Protein AF-A0A7J4S3J1-F1 (afdb_monomer_lite)

Sequence (272 aa):
MPFKFWKREKPGKEKGGAEEKTAPEKEAAPPKVDVAAPDSAGSAAAVAPTAQAPAPAEKPPEAAPTDLDAAVAELHAGLVDLGLTIPGTKVVFEKKVAAYPEGTGAFLATYRAMPYRAGTRVLAGWLGFRAPADFDPEKLLTDVNLRLSSFKLSLQMTDLTWLDQELSLRKGRLRMGDVERVVRFKDARDFIRGVNDLIAPRKLAFLELETWSSDFAFLLVRDPHWDKLAATKLVVVKAPQTAVGGECGECGAAVGENWHDCLSCGAVFGTD

Structure (mmCIF, N/CA/C/O backbone):
data_AF-A0A7J4S3J1-F1
#
_entry.id   AF-A0A7J4S3J1-F1
#
loop_
_atom_site.group_PDB
_atom_site.id
_atom_site.type_symbol
_atom_site.label_atom_id
_atom_site.label_alt_id
_atom_site.label_comp_id
_atom_site.label_asym_id
_atom_site.label_entity_id
_atom_site.label_seq_id
_atom_site.pdbx_PDB_ins_code
_atom_site.Cartn_x
_atom_site.Cartn_y
_atom_site.Cartn_z
_atom_site.occupancy
_atom_site.B_iso_or_equiv
_atom_site.auth_seq_id
_atom_site.auth_comp_id
_atom_site.auth_asym_id
_atom_site.auth_atom_id
_atom_site.pdbx_PDB_model_num
ATOM 1 N N . MET A 1 1 ? -19.535 33.166 -12.666 1.00 32.75 1 MET A N 1
ATOM 2 C CA . MET A 1 1 ? -18.958 34.394 -12.064 1.00 32.75 1 MET A CA 1
ATOM 3 C C . MET A 1 1 ? -18.846 34.198 -10.547 1.00 32.75 1 MET A C 1
ATOM 5 O O . MET A 1 1 ? -19.612 33.398 -10.031 1.00 32.75 1 MET A O 1
ATOM 9 N N . PRO A 1 2 ? -17.849 34.791 -9.865 1.00 45.69 2 PRO A N 1
ATOM 10 C CA . PRO A 1 2 ? -16.755 34.029 -9.244 1.00 45.69 2 PRO A CA 1
ATOM 11 C C . PRO A 1 2 ? -16.689 34.057 -7.700 1.00 45.69 2 PRO A C 1
ATOM 13 O O . PRO A 1 2 ? -17.376 34.831 -7.038 1.00 45.69 2 PRO A O 1
ATOM 16 N N . PHE A 1 3 ? -15.797 33.201 -7.181 1.00 36.72 3 PHE A N 1
ATOM 17 C CA . PHE A 1 3 ? -15.274 33.075 -5.814 1.00 36.72 3 PHE A CA 1
ATOM 18 C C . PHE A 1 3 ? -15.147 34.394 -5.032 1.00 36.72 3 PHE A C 1
ATOM 20 O O . PHE A 1 3 ? -14.555 35.357 -5.523 1.00 36.72 3 PHE A O 1
ATOM 27 N N . LYS A 1 4 ? -15.587 34.400 -3.764 1.00 47.41 4 LYS A N 1
ATOM 28 C CA . LYS A 1 4 ? -15.222 35.434 -2.784 1.00 47.41 4 LYS A CA 1
ATOM 29 C C . LYS A 1 4 ? -14.674 34.814 -1.498 1.00 47.41 4 LYS A C 1
ATOM 31 O O . LYS A 1 4 ? -15.377 34.183 -0.721 1.00 47.41 4 LYS A O 1
ATOM 36 N N . PHE A 1 5 ? -13.373 35.031 -1.370 1.00 43.47 5 PHE A N 1
ATOM 37 C CA . PHE A 1 5 ? -12.446 34.758 -0.287 1.00 43.47 5 PHE A CA 1
ATOM 38 C C . PHE A 1 5 ? -12.908 35.294 1.074 1.00 43.47 5 PHE A C 1
ATOM 40 O O . PHE A 1 5 ? -13.352 36.438 1.181 1.00 43.47 5 PHE A O 1
ATOM 47 N N . TRP A 1 6 ? -12.693 34.496 2.122 1.00 36.16 6 TRP A N 1
ATOM 48 C CA . TRP A 1 6 ? -12.708 34.952 3.510 1.00 36.16 6 TRP A CA 1
ATOM 49 C C . TRP A 1 6 ? -11.434 35.769 3.768 1.00 36.16 6 TRP A C 1
ATOM 51 O O . TRP A 1 6 ? -10.317 35.267 3.627 1.00 36.16 6 TRP A O 1
ATOM 61 N N . LYS A 1 7 ? -11.597 37.056 4.089 1.00 34.53 7 LYS A N 1
ATOM 62 C CA . LYS A 1 7 ? -10.508 37.959 4.475 1.00 34.53 7 LYS A CA 1
ATOM 63 C C . LYS A 1 7 ? -10.106 37.713 5.929 1.00 34.53 7 LYS A C 1
ATOM 65 O O . LYS A 1 7 ? -10.941 37.582 6.814 1.00 34.53 7 LYS A O 1
ATOM 70 N N . ARG A 1 8 ? -8.793 37.697 6.125 1.00 33.84 8 ARG A N 1
ATOM 71 C CA . ARG A 1 8 ? -8.049 37.723 7.384 1.00 33.84 8 ARG A CA 1
ATOM 72 C C . ARG A 1 8 ? -8.056 39.149 7.947 1.00 33.84 8 ARG A C 1
ATOM 74 O O . ARG A 1 8 ? -7.619 40.060 7.248 1.00 33.84 8 ARG A O 1
ATOM 81 N N . GLU A 1 9 ? -8.474 39.323 9.199 1.00 32.22 9 GLU A N 1
ATOM 82 C CA . GLU A 1 9 ? -8.212 40.528 10.000 1.00 32.22 9 GLU A CA 1
ATOM 83 C C . GLU A 1 9 ? -7.466 40.168 11.296 1.00 32.22 9 GLU A C 1
ATOM 85 O O . GLU A 1 9 ? -7.595 39.071 11.834 1.00 32.22 9 GLU A O 1
ATOM 90 N N . LYS A 1 10 ? -6.581 41.085 11.699 1.00 33.97 10 LYS A N 1
ATOM 91 C CA . LYS A 1 10 ? -5.551 40.982 12.748 1.00 33.97 10 LYS A CA 1
ATOM 92 C C . LYS A 1 10 ? -6.143 41.072 14.167 1.00 33.97 10 LYS A C 1
ATOM 94 O O . LYS A 1 10 ? -7.124 41.787 14.338 1.00 33.97 10 LYS A O 1
ATOM 99 N N . PRO A 1 11 ? -5.473 40.530 15.203 1.00 36.75 11 PRO A N 1
ATOM 100 C CA . PRO A 1 11 ? -5.704 40.945 16.582 1.00 36.75 11 PRO A CA 1
ATOM 101 C C . PRO A 1 11 ? -4.749 42.079 16.995 1.00 36.75 11 PRO A C 1
ATOM 103 O O . PRO A 1 11 ? -3.550 42.043 16.710 1.00 36.75 11 PRO A O 1
ATOM 106 N N . GLY A 1 12 ? -5.285 43.078 17.697 1.00 27.27 12 GLY A N 1
ATOM 107 C CA . GLY A 1 12 ? -4.531 44.096 18.426 1.00 27.27 12 GLY A CA 1
ATOM 108 C C . GLY A 1 12 ? -5.026 44.205 19.873 1.00 27.27 12 GLY A C 1
ATOM 109 O O . GLY A 1 12 ? -6.226 44.355 20.056 1.00 27.27 12 GLY A O 1
ATOM 110 N N . LYS A 1 13 ? -4.069 44.092 20.820 1.00 28.69 13 LYS A N 1
ATOM 111 C CA . LYS A 1 13 ? -3.836 44.826 22.101 1.00 28.69 13 LYS A CA 1
ATOM 112 C C . LYS A 1 13 ? -5.044 45.179 23.006 1.00 28.69 13 LYS A C 1
ATOM 114 O O . LYS A 1 13 ? -6.068 45.610 22.514 1.00 28.69 13 LYS A O 1
ATOM 119 N N . GLU A 1 14 ? -5.014 45.156 24.347 1.00 28.45 14 GLU A N 1
ATOM 120 C CA . GLU A 1 14 ? -3.979 45.383 25.389 1.00 28.45 14 GLU A CA 1
ATOM 121 C C . GLU A 1 14 ? -4.667 45.168 26.779 1.00 28.45 14 GLU A C 1
ATOM 123 O O . GLU A 1 14 ? -5.878 45.366 26.862 1.00 28.45 14 GLU A O 1
ATOM 128 N N . LYS A 1 15 ? -4.033 44.688 27.868 1.00 30.52 15 LYS A N 1
ATOM 129 C CA . LYS A 1 15 ? -3.405 45.397 29.035 1.00 30.52 15 LYS A CA 1
ATOM 130 C C . LYS A 1 15 ? -3.245 44.334 30.162 1.00 30.52 15 LYS A C 1
ATOM 132 O O . LYS A 1 15 ? -4.098 43.459 30.222 1.00 30.52 15 LYS A O 1
ATOM 137 N N . GLY A 1 16 ? -2.301 44.302 31.111 1.00 24.28 16 GLY A N 1
ATOM 138 C CA . GLY A 1 16 ? -1.183 45.154 31.541 1.00 24.28 16 GLY A CA 1
ATOM 139 C C . GLY A 1 16 ? -0.741 44.768 32.983 1.00 24.28 16 GLY A C 1
ATOM 140 O O . GLY A 1 16 ? -1.564 44.250 33.732 1.00 24.28 16 GLY A O 1
ATOM 141 N N . GLY A 1 17 ? 0.520 45.070 33.352 1.00 22.50 17 GLY A N 1
ATOM 142 C CA . GLY A 1 17 ? 1.096 45.108 34.724 1.00 22.50 17 GLY A CA 1
ATOM 143 C C . GLY A 1 17 ? 1.959 43.887 35.116 1.00 22.50 17 GLY A C 1
ATOM 144 O O . GLY A 1 17 ? 1.495 42.771 34.943 1.00 22.50 17 GLY A O 1
ATOM 145 N N . ALA A 1 18 ? 3.188 43.971 35.646 1.00 28.38 18 ALA A N 1
ATOM 146 C CA . ALA A 1 18 ? 4.004 45.073 36.173 1.00 28.38 18 ALA A CA 1
ATOM 147 C C . ALA A 1 18 ? 5.523 44.713 36.148 1.00 28.38 18 ALA A C 1
ATOM 149 O O . ALA A 1 18 ? 5.879 43.558 35.926 1.00 28.38 18 ALA A O 1
ATOM 150 N N . GLU A 1 19 ? 6.366 45.737 36.344 1.00 27.33 19 GLU A N 1
ATOM 151 C CA . GLU A 1 19 ? 7.850 45.816 36.413 1.00 27.33 19 GLU A CA 1
ATOM 152 C C . GLU A 1 19 ? 8.509 44.791 37.381 1.00 27.33 19 GLU A C 1
ATOM 154 O O . GLU A 1 19 ? 7.839 44.286 38.272 1.00 27.33 19 GLU A O 1
ATOM 159 N N . GLU A 1 20 ? 9.786 44.381 37.259 1.00 27.22 20 GLU A N 1
ATOM 160 C CA . GLU A 1 20 ? 10.981 45.185 37.590 1.00 27.22 20 GLU A CA 1
ATOM 161 C C . GLU A 1 20 ? 12.331 44.561 37.118 1.00 27.22 20 GLU A C 1
ATOM 163 O O . GLU A 1 20 ? 12.422 43.391 36.758 1.00 27.22 20 GLU A O 1
ATOM 168 N N . LYS A 1 21 ? 13.362 45.422 37.123 1.00 29.12 21 LYS A N 1
ATOM 169 C CA . LYS A 1 21 ? 14.794 45.357 36.723 1.00 29.12 21 LYS A CA 1
ATOM 170 C C . LYS A 1 21 ? 15.559 44.134 37.291 1.00 29.12 21 LYS A C 1
ATOM 172 O O . LYS A 1 21 ? 15.175 43.635 38.334 1.00 29.12 21 LYS A O 1
ATOM 177 N N . THR A 1 22 ? 16.634 43.596 36.693 1.00 28.38 22 THR A N 1
ATOM 178 C CA . THR A 1 22 ? 17.983 44.183 36.484 1.00 28.38 22 THR A CA 1
ATOM 179 C C . THR A 1 22 ? 18.853 43.289 35.565 1.00 28.38 22 THR A C 1
ATOM 181 O O . THR A 1 22 ? 18.757 42.068 35.594 1.00 28.38 22 THR A O 1
ATOM 184 N N . ALA A 1 23 ? 19.762 43.904 34.802 1.00 29.03 23 ALA A N 1
ATOM 185 C CA . ALA A 1 23 ? 21.020 43.339 34.263 1.00 29.03 23 ALA A CA 1
ATOM 186 C C . ALA A 1 23 ? 22.181 44.159 34.900 1.00 29.03 23 ALA A C 1
ATOM 188 O O . ALA A 1 23 ? 21.843 45.204 35.473 1.00 29.03 23 ALA A O 1
ATOM 189 N N . PRO A 1 24 ? 23.497 43.827 34.823 1.00 38.97 24 PRO A N 1
ATOM 190 C CA . PRO A 1 24 ? 24.241 43.043 33.814 1.00 38.97 24 PRO A CA 1
ATOM 191 C C . PRO A 1 24 ? 25.241 42.030 34.458 1.00 38.97 24 PRO A C 1
ATOM 193 O O . PRO A 1 24 ? 25.236 41.867 35.668 1.00 38.97 24 PRO A O 1
ATOM 196 N N . GLU A 1 25 ? 26.013 41.195 33.749 1.00 28.84 25 GLU A N 1
ATOM 197 C CA . GLU A 1 25 ? 27.345 41.525 33.204 1.00 28.84 25 GLU A CA 1
ATOM 198 C C . GLU A 1 25 ? 27.990 40.320 32.474 1.00 28.84 25 GLU A C 1
ATOM 200 O O . GLU A 1 25 ? 27.867 39.186 32.926 1.00 28.84 25 GLU A O 1
ATOM 205 N N . LYS A 1 26 ? 28.731 40.658 31.402 1.00 30.55 26 LYS A N 1
ATOM 206 C CA . LYS A 1 26 ? 30.026 40.133 30.898 1.00 30.55 26 LYS A CA 1
ATOM 207 C C . LYS A 1 26 ? 30.191 38.642 30.550 1.00 30.55 26 LYS A C 1
ATOM 209 O O . LYS A 1 26 ? 30.006 37.763 31.372 1.00 30.55 26 LYS A O 1
ATOM 214 N N . GLU A 1 27 ? 30.458 38.287 29.287 1.00 27.50 27 GLU A N 1
ATOM 215 C CA . GLU A 1 27 ? 31.682 38.518 28.475 1.00 27.50 27 GLU A CA 1
ATOM 216 C C . GLU A 1 27 ? 32.767 37.460 28.755 1.00 27.50 27 GLU A C 1
ATOM 218 O O . GLU A 1 27 ? 33.309 37.413 29.852 1.00 27.50 27 GLU A O 1
ATOM 223 N N . ALA A 1 28 ? 33.052 36.620 27.746 1.00 28.48 28 ALA A N 1
ATOM 224 C CA . ALA A 1 28 ? 34.390 36.218 27.274 1.00 28.48 28 ALA A CA 1
ATOM 225 C C . ALA A 1 28 ? 34.367 34.844 26.568 1.00 28.48 28 ALA A C 1
ATOM 227 O O . ALA A 1 28 ? 34.091 33.807 27.161 1.00 28.48 28 ALA A O 1
ATOM 228 N N . ALA A 1 29 ? 34.755 34.843 25.296 1.00 31.33 29 ALA A N 1
ATOM 229 C CA . ALA A 1 29 ? 35.525 33.765 24.673 1.00 31.33 29 ALA A CA 1
ATOM 230 C C . ALA A 1 29 ? 36.934 34.336 24.382 1.00 31.33 29 ALA A C 1
ATOM 232 O O . ALA A 1 29 ? 37.105 35.553 24.460 1.00 31.33 29 ALA A O 1
ATOM 233 N N . PRO A 1 30 ? 37.867 33.576 23.791 1.00 52.38 30 PRO A N 1
ATOM 234 C CA . PRO A 1 30 ? 38.587 32.373 24.228 1.00 52.38 30 PRO A CA 1
ATOM 235 C C . PRO A 1 30 ? 40.114 32.676 24.355 1.00 52.38 30 PRO A C 1
ATOM 237 O O . PRO A 1 30 ? 40.530 33.819 24.177 1.00 52.38 30 PRO A O 1
ATOM 240 N N . PRO A 1 31 ? 40.987 31.679 24.591 1.00 34.41 31 PRO A N 1
ATOM 241 C CA . PRO A 1 31 ? 42.264 31.631 23.838 1.00 34.41 31 PRO A CA 1
ATOM 242 C C . PRO A 1 31 ? 42.571 30.182 23.375 1.00 34.41 31 PRO A C 1
ATOM 244 O O . PRO A 1 31 ? 42.235 29.241 24.082 1.00 34.41 31 PRO A O 1
ATOM 247 N N . LYS A 1 32 ? 42.988 29.846 22.138 1.00 31.78 32 LYS A N 1
ATOM 248 C CA . LYS A 1 32 ? 44.196 30.159 21.329 1.00 31.78 32 LYS A CA 1
ATOM 249 C C . LYS A 1 32 ? 45.535 29.887 22.028 1.00 31.78 32 LYS A C 1
ATOM 251 O O . LYS A 1 32 ? 45.634 30.126 23.222 1.00 31.78 32 LYS A O 1
ATOM 256 N N . VAL A 1 33 ? 46.530 29.520 21.198 1.00 30.53 33 VAL A N 1
ATOM 257 C CA . VAL A 1 33 ? 47.979 29.295 21.447 1.00 30.53 33 VAL A CA 1
ATOM 258 C C . VAL A 1 33 ? 48.337 27.802 21.563 1.00 30.53 33 VAL A C 1
ATOM 260 O O . VAL A 1 33 ? 47.730 27.086 22.344 1.00 30.53 33 VAL A O 1
ATOM 263 N N . ASP A 1 34 ? 49.315 27.235 20.857 1.00 27.23 34 ASP A N 1
ATOM 264 C CA . ASP A 1 34 ? 50.063 27.643 19.665 1.00 27.23 34 ASP A CA 1
ATOM 265 C C . ASP A 1 34 ? 50.765 26.405 19.088 1.00 27.23 34 ASP A C 1
ATOM 267 O O . ASP A 1 34 ? 50.999 25.404 19.767 1.00 27.23 34 ASP A O 1
ATOM 271 N N . VAL A 1 35 ? 51.109 26.519 17.813 1.00 31.95 35 VAL A N 1
ATOM 272 C CA . VAL A 1 35 ? 52.030 25.651 17.082 1.00 31.95 35 VAL A CA 1
ATOM 273 C C . VAL A 1 35 ? 53.458 25.874 17.587 1.00 31.95 35 VAL A C 1
ATOM 275 O O . VAL A 1 35 ? 53.889 27.019 17.671 1.00 31.95 35 VAL A O 1
ATOM 278 N N . ALA A 1 36 ? 54.223 24.798 17.799 1.00 28.50 36 ALA A N 1
ATOM 279 C CA . ALA A 1 36 ? 55.681 24.801 17.631 1.00 28.50 36 ALA A CA 1
ATOM 280 C C . ALA A 1 36 ? 56.234 23.368 17.472 1.00 28.50 36 ALA A C 1
ATOM 282 O O . ALA A 1 36 ? 56.316 22.607 18.431 1.00 28.50 36 ALA A O 1
ATOM 283 N N . ALA A 1 37 ? 56.633 23.020 16.245 1.00 33.41 37 ALA A N 1
ATOM 284 C CA . ALA A 1 37 ? 57.797 22.157 15.991 1.00 33.41 37 ALA A CA 1
ATOM 285 C C . ALA A 1 37 ? 59.068 23.044 16.094 1.00 33.41 37 ALA A C 1
ATOM 287 O O . ALA A 1 37 ? 58.905 24.268 16.008 1.00 33.41 37 ALA A O 1
ATOM 288 N N . PRO A 1 38 ? 60.302 22.526 16.281 1.00 39.28 38 PRO A N 1
ATOM 289 C CA . PRO A 1 38 ? 61.032 21.715 15.285 1.00 39.28 38 PRO A CA 1
ATOM 290 C C . PRO A 1 38 ? 61.864 20.578 15.954 1.00 39.28 38 PRO A C 1
ATOM 292 O O . PRO A 1 38 ? 61.889 20.459 17.170 1.00 39.28 38 PRO A O 1
ATOM 295 N N . ASP A 1 39 ? 62.419 19.585 15.258 1.00 28.06 39 ASP A N 1
ATOM 296 C CA . ASP A 1 39 ? 63.704 19.711 14.568 1.00 28.06 39 ASP A CA 1
ATOM 297 C C . ASP A 1 39 ? 63.983 18.575 13.576 1.00 28.06 39 ASP A C 1
ATOM 299 O O . ASP A 1 39 ? 63.450 17.468 13.645 1.00 28.06 39 ASP A O 1
ATOM 303 N N . SER A 1 40 ? 64.836 18.932 12.624 1.00 30.98 40 SER A N 1
ATOM 304 C CA . SER A 1 40 ? 65.110 18.282 11.344 1.00 30.98 40 SER A CA 1
ATOM 305 C C . SER A 1 40 ? 66.207 17.214 11.427 1.00 30.98 40 SER A C 1
ATOM 307 O O . SER A 1 40 ? 67.098 17.322 12.262 1.00 30.98 40 SER A O 1
ATOM 309 N N . ALA A 1 41 ? 66.229 16.272 10.474 1.00 30.70 41 ALA A N 1
ATOM 310 C CA . ALA A 1 41 ? 67.343 16.087 9.519 1.00 30.70 41 ALA A CA 1
ATOM 311 C C . ALA A 1 41 ? 67.254 14.739 8.777 1.00 30.70 41 ALA A C 1
ATOM 313 O O . ALA A 1 41 ? 67.199 13.678 9.391 1.00 30.70 41 ALA A O 1
ATOM 314 N N . GLY A 1 42 ? 67.330 14.783 7.442 1.00 27.00 42 GLY A N 1
ATOM 315 C CA . GLY A 1 42 ? 67.526 13.594 6.606 1.00 27.00 42 GLY A CA 1
ATOM 316 C C . GLY A 1 42 ? 67.170 13.811 5.137 1.00 27.00 42 GLY A C 1
ATOM 317 O O . GLY A 1 42 ? 66.130 13.363 4.677 1.00 27.00 42 GLY A O 1
ATOM 318 N N . SER A 1 43 ? 68.026 14.540 4.421 1.00 31.50 43 SER A N 1
ATOM 319 C CA . SER A 1 43 ? 67.920 14.886 2.996 1.00 31.50 43 SER A CA 1
ATOM 320 C C . SER A 1 43 ? 68.049 13.674 2.060 1.00 31.50 43 SER A C 1
ATOM 322 O O . SER A 1 43 ? 68.985 12.896 2.226 1.00 31.50 43 SER A O 1
ATOM 324 N N . ALA A 1 44 ? 67.200 13.580 1.025 1.00 30.45 44 ALA A N 1
ATOM 325 C CA . ALA A 1 44 ? 67.569 13.011 -0.278 1.00 30.45 44 ALA A CA 1
ATOM 326 C C . ALA A 1 44 ? 66.566 13.391 -1.392 1.00 30.45 44 ALA A C 1
ATOM 328 O O . ALA A 1 44 ? 65.398 13.029 -1.346 1.00 30.45 44 ALA A O 1
ATOM 329 N N . ALA A 1 45 ? 67.095 14.110 -2.386 1.00 31.53 45 ALA A N 1
ATOM 330 C CA . ALA A 1 45 ? 66.768 14.131 -3.816 1.00 31.53 45 ALA A CA 1
ATOM 331 C C . ALA A 1 45 ? 65.295 14.096 -4.290 1.00 31.53 45 ALA A C 1
ATOM 333 O O . ALA A 1 45 ? 64.580 13.102 -4.211 1.00 31.53 45 ALA A O 1
ATOM 334 N N . ALA A 1 46 ? 64.925 15.195 -4.948 1.00 37.16 46 ALA A N 1
ATOM 335 C CA . ALA A 1 46 ? 63.721 15.377 -5.740 1.00 37.16 46 ALA A CA 1
ATOM 336 C C . ALA A 1 46 ? 63.590 14.371 -6.899 1.00 37.16 46 ALA A C 1
ATOM 338 O O . ALA A 1 46 ? 64.470 14.287 -7.753 1.00 37.16 46 ALA A O 1
ATOM 339 N N . VAL A 1 47 ? 62.423 13.726 -6.990 1.00 36.91 47 VAL A N 1
ATOM 340 C CA . VAL A 1 47 ? 61.806 13.295 -8.253 1.00 36.91 47 VAL A CA 1
ATOM 341 C C . VAL A 1 47 ? 60.301 13.522 -8.103 1.00 36.91 47 VAL A C 1
ATOM 343 O O . VAL A 1 47 ? 59.661 12.933 -7.237 1.00 36.91 47 VAL A O 1
ATOM 346 N N . ALA A 1 48 ? 59.742 14.438 -8.890 1.00 39.22 48 ALA A N 1
ATOM 347 C CA . ALA A 1 48 ? 58.316 14.743 -8.881 1.00 39.22 48 ALA A CA 1
ATOM 348 C C . ALA A 1 48 ? 57.513 13.600 -9.530 1.00 39.22 48 ALA A C 1
ATOM 350 O O . ALA A 1 48 ? 57.810 13.258 -10.677 1.00 39.22 48 ALA A O 1
ATOM 351 N N . PRO A 1 49 ? 56.468 13.049 -8.885 1.00 36.53 49 PRO A N 1
ATOM 352 C CA . PRO A 1 49 ? 55.428 12.331 -9.591 1.00 36.53 49 PRO A CA 1
ATOM 353 C C . PRO A 1 49 ? 54.336 13.327 -9.983 1.00 36.53 49 PRO A C 1
ATOM 355 O O . PRO A 1 49 ? 53.710 13.989 -9.154 1.00 36.53 49 PRO A O 1
ATOM 358 N N . THR A 1 50 ? 54.142 13.447 -11.287 1.00 37.09 50 THR A N 1
ATOM 359 C CA . THR A 1 50 ? 53.010 14.092 -11.940 1.00 37.09 50 THR A CA 1
ATOM 360 C C . THR A 1 50 ? 51.705 13.628 -11.296 1.00 37.09 50 THR A C 1
ATOM 362 O O . THR A 1 50 ? 51.343 12.455 -11.381 1.00 37.09 50 THR A O 1
ATOM 365 N N . ALA A 1 51 ? 50.979 14.555 -10.671 1.00 39.44 51 ALA A N 1
ATOM 366 C CA . ALA A 1 51 ? 49.593 14.345 -10.288 1.00 39.44 51 ALA A CA 1
ATOM 367 C C . ALA A 1 51 ? 48.766 14.170 -11.570 1.00 39.44 51 ALA A C 1
ATOM 369 O O . ALA A 1 51 ? 48.406 15.143 -12.234 1.00 39.44 51 ALA A O 1
ATOM 370 N N . GLN A 1 52 ? 48.501 12.921 -11.953 1.00 41.69 52 GLN A N 1
ATOM 371 C CA . GLN A 1 52 ? 47.416 12.624 -12.875 1.00 41.69 52 GLN A CA 1
ATOM 372 C C . GLN A 1 52 ? 46.112 12.938 -12.149 1.00 41.69 52 GLN A C 1
ATOM 374 O O . GLN A 1 52 ? 45.782 12.322 -11.135 1.00 41.69 52 GLN A O 1
ATOM 379 N N . ALA A 1 53 ? 45.391 13.934 -12.660 1.00 43.91 53 ALA A N 1
ATOM 380 C CA . ALA A 1 53 ? 44.000 14.140 -12.303 1.00 43.91 53 ALA A CA 1
ATOM 381 C C . ALA A 1 53 ? 43.233 12.826 -12.551 1.00 43.91 53 ALA A C 1
ATOM 383 O O . ALA A 1 53 ? 43.456 12.196 -13.591 1.00 43.91 53 ALA A O 1
ATOM 384 N N . PRO A 1 54 ? 42.351 12.392 -11.634 1.00 42.69 54 PRO A N 1
ATOM 385 C CA . PRO A 1 54 ? 41.502 11.243 -11.897 1.00 42.69 54 PRO A CA 1
ATOM 386 C C . PRO A 1 54 ? 40.682 11.521 -13.159 1.00 42.69 54 PRO A C 1
ATOM 388 O O . PRO A 1 54 ? 40.111 12.605 -13.315 1.00 42.69 54 PRO A O 1
ATOM 391 N N . ALA A 1 55 ? 40.666 10.551 -14.074 1.00 47.50 55 ALA A N 1
ATOM 392 C CA . ALA A 1 55 ? 39.817 10.603 -15.253 1.00 47.50 55 ALA A CA 1
ATOM 393 C C . ALA A 1 55 ? 38.364 10.865 -14.811 1.00 47.50 55 ALA A C 1
ATOM 395 O O . ALA A 1 55 ? 37.927 10.280 -13.812 1.00 47.50 55 ALA A O 1
ATOM 396 N N . PRO A 1 56 ? 37.611 11.735 -15.509 1.00 47.16 56 PRO A N 1
ATOM 397 C CA . PRO A 1 56 ? 36.191 11.893 -15.246 1.00 47.16 56 PRO A CA 1
ATOM 398 C C . PRO A 1 56 ? 35.536 10.518 -15.332 1.00 47.16 56 PRO A C 1
ATOM 400 O O . PRO A 1 56 ? 35.694 9.835 -16.344 1.00 47.16 56 PRO A O 1
ATOM 403 N N . ALA A 1 57 ? 34.840 10.109 -14.270 1.00 51.91 57 ALA A N 1
ATOM 404 C CA . ALA A 1 57 ? 34.027 8.904 -14.299 1.00 51.91 57 ALA A CA 1
ATOM 405 C C . ALA A 1 57 ? 33.126 8.971 -15.540 1.00 51.91 57 ALA A C 1
ATOM 407 O O . ALA A 1 57 ? 32.375 9.940 -15.700 1.00 51.91 57 ALA A O 1
ATOM 408 N N . GLU A 1 58 ? 33.248 7.984 -16.432 1.00 44.28 58 GLU A N 1
ATOM 409 C CA . GLU A 1 58 ? 32.333 7.830 -17.557 1.00 44.28 58 GLU A CA 1
ATOM 410 C C . GLU A 1 58 ? 30.919 7.820 -16.987 1.00 44.28 58 GLU A C 1
ATOM 412 O O . GLU A 1 58 ? 30.539 6.933 -16.217 1.00 44.28 58 GLU A O 1
ATOM 417 N N . LYS A 1 59 ? 30.140 8.853 -17.325 1.00 51.34 59 LYS A N 1
ATOM 418 C CA . LYS A 1 59 ? 28.706 8.808 -17.081 1.00 51.34 59 LYS A CA 1
ATOM 419 C C . LYS A 1 59 ? 28.186 7.573 -17.816 1.00 51.34 59 LYS A C 1
ATOM 421 O O . LYS A 1 59 ? 28.522 7.414 -18.993 1.00 51.34 59 LYS A O 1
ATOM 426 N N . PRO A 1 60 ? 27.383 6.719 -17.159 1.00 50.75 60 PRO A N 1
ATOM 427 C CA . PRO A 1 60 ? 26.713 5.625 -17.839 1.00 50.75 60 PRO A CA 1
ATOM 428 C C . PRO A 1 60 ? 26.042 6.159 -19.110 1.00 50.75 60 PRO A C 1
ATOM 430 O O . PRO A 1 60 ? 25.491 7.266 -19.054 1.00 50.75 60 PRO A O 1
ATOM 433 N N . PRO A 1 61 ? 26.106 5.431 -20.239 1.00 49.12 61 PRO A N 1
ATOM 434 C CA . PRO A 1 61 ? 25.534 5.901 -21.490 1.00 49.12 61 PRO A CA 1
ATOM 435 C C . PRO A 1 61 ? 24.075 6.295 -21.262 1.00 49.12 61 PRO A C 1
ATOM 437 O O . PRO A 1 61 ? 23.278 5.513 -20.738 1.00 49.12 61 PRO A O 1
ATOM 440 N N . GLU A 1 62 ? 23.755 7.540 -21.614 1.00 57.44 62 GLU A N 1
ATOM 441 C CA . GLU A 1 62 ? 22.395 8.057 -21.556 1.00 57.44 62 GLU A CA 1
ATOM 442 C C . GLU A 1 62 ? 21.539 7.184 -22.478 1.00 57.44 62 GLU A C 1
ATOM 444 O O . GLU A 1 62 ? 21.838 7.024 -23.664 1.00 57.44 62 GLU A O 1
ATOM 449 N N . ALA A 1 63 ? 20.549 6.505 -21.903 1.00 57.84 63 ALA A N 1
ATOM 450 C CA . ALA A 1 63 ? 19.774 5.517 -22.634 1.00 57.84 63 ALA A CA 1
ATOM 451 C C . ALA A 1 63 ? 19.009 6.164 -23.794 1.00 57.84 63 ALA A C 1
ATOM 453 O O . ALA A 1 63 ? 18.512 7.286 -23.673 1.00 57.84 63 ALA A O 1
ATOM 454 N N . ALA A 1 64 ? 18.878 5.435 -24.906 1.00 64.69 64 ALA A N 1
ATOM 455 C CA . ALA A 1 64 ? 18.110 5.912 -26.046 1.00 64.69 64 ALA A CA 1
ATOM 456 C C . ALA A 1 64 ? 16.652 6.196 -25.623 1.00 64.69 64 ALA A C 1
ATOM 458 O O . ALA A 1 64 ? 16.057 5.368 -24.927 1.00 64.69 64 ALA A O 1
ATOM 459 N N . PRO A 1 65 ? 16.041 7.312 -26.068 1.00 69.88 65 PRO A N 1
ATOM 460 C CA . PRO A 1 65 ? 14.660 7.660 -25.719 1.00 69.88 65 PRO A CA 1
ATOM 461 C C . PRO A 1 65 ? 13.645 6.539 -25.998 1.00 69.88 65 PRO A C 1
ATOM 463 O O . PRO A 1 65 ? 12.692 6.359 -25.245 1.00 69.88 65 PRO A O 1
ATOM 466 N N . THR A 1 66 ? 13.901 5.723 -27.026 1.00 79.12 66 THR A N 1
ATOM 467 C CA . THR A 1 66 ? 13.066 4.577 -27.413 1.00 79.12 66 THR A CA 1
ATOM 468 C C . THR A 1 66 ? 12.992 3.491 -26.339 1.00 79.12 66 THR A C 1
ATOM 470 O O . THR A 1 66 ? 11.948 2.863 -26.181 1.00 79.12 66 THR A O 1
ATOM 473 N N . ASP A 1 67 ? 14.070 3.278 -25.581 1.00 89.19 67 ASP A N 1
ATOM 474 C CA . ASP A 1 67 ? 14.112 2.264 -24.523 1.00 89.19 67 ASP A CA 1
ATOM 475 C C . ASP A 1 67 ? 13.302 2.690 -23.297 1.00 89.19 67 ASP A C 1
ATOM 477 O O . ASP A 1 67 ? 12.647 1.865 -22.658 1.00 89.19 67 ASP A O 1
ATOM 481 N N . LEU A 1 68 ? 13.353 3.983 -22.963 1.00 92.56 68 LEU A N 1
ATOM 482 C CA . LEU A 1 68 ? 12.570 4.543 -21.868 1.00 92.56 68 LEU A CA 1
ATOM 483 C C . LEU A 1 68 ? 11.076 4.457 -22.187 1.00 92.56 68 LEU A C 1
ATOM 485 O O . LEU A 1 68 ? 10.307 3.975 -21.358 1.00 92.56 68 LEU A O 1
ATOM 489 N N . ASP A 1 69 ? 10.675 4.867 -23.391 1.00 94.12 69 ASP A N 1
ATOM 490 C CA . ASP A 1 69 ? 9.275 4.830 -23.816 1.00 94.12 69 ASP A CA 1
ATOM 491 C C . ASP A 1 69 ? 8.715 3.401 -23.810 1.00 94.12 69 ASP A C 1
ATOM 493 O O . ASP A 1 69 ? 7.590 3.176 -23.352 1.00 94.12 69 ASP A O 1
ATOM 497 N N . ALA A 1 70 ? 9.511 2.423 -24.258 1.00 95.00 70 ALA A N 1
ATOM 498 C CA . ALA A 1 70 ? 9.145 1.010 -24.214 1.00 95.00 70 ALA A CA 1
ATOM 499 C C . ALA A 1 70 ? 8.960 0.512 -22.773 1.00 95.00 70 ALA A C 1
ATOM 501 O O . ALA A 1 70 ? 7.916 -0.059 -22.460 1.00 95.00 70 ALA A O 1
ATOM 502 N N . ALA A 1 71 ? 9.916 0.791 -21.879 1.00 95.75 71 ALA A N 1
ATOM 503 C CA . ALA A 1 71 ? 9.834 0.394 -20.473 1.00 95.75 71 ALA A CA 1
ATOM 504 C C . ALA A 1 71 ? 8.627 1.025 -19.758 1.00 95.75 71 ALA A C 1
ATOM 506 O O . ALA A 1 71 ? 7.922 0.361 -18.999 1.00 95.75 71 ALA A O 1
ATOM 507 N N . VAL A 1 72 ? 8.351 2.305 -20.023 1.00 96.69 72 VAL A N 1
ATOM 508 C CA . VAL A 1 72 ? 7.195 3.013 -19.458 1.00 96.69 72 VAL A CA 1
ATOM 509 C C . VAL A 1 72 ? 5.883 2.431 -19.980 1.00 96.69 72 VAL A C 1
ATOM 511 O O . VAL A 1 72 ? 4.948 2.239 -19.200 1.00 96.69 72 VAL A O 1
ATOM 514 N N . ALA A 1 73 ? 5.800 2.129 -21.277 1.00 96.50 73 ALA A N 1
ATOM 515 C CA . ALA A 1 73 ? 4.615 1.524 -21.873 1.00 96.50 73 ALA A CA 1
ATOM 516 C C . ALA A 1 73 ? 4.355 0.109 -21.335 1.00 96.50 73 ALA A C 1
ATOM 518 O O . ALA A 1 73 ? 3.216 -0.199 -20.983 1.00 96.50 73 ALA A O 1
ATOM 519 N N . GLU A 1 74 ? 5.396 -0.721 -21.239 1.00 96.69 74 GLU A N 1
ATOM 520 C CA . GLU A 1 74 ? 5.325 -2.081 -20.701 1.00 96.69 74 GLU A CA 1
ATOM 521 C C . GLU A 1 74 ? 4.872 -2.075 -19.239 1.00 96.69 74 GLU A C 1
ATOM 523 O O . GLU A 1 74 ? 3.883 -2.725 -18.891 1.00 96.69 74 GLU A O 1
ATOM 528 N N . LEU A 1 75 ? 5.536 -1.280 -18.394 1.00 97.50 75 LEU A N 1
ATOM 529 C CA . LEU A 1 75 ? 5.197 -1.191 -16.981 1.00 97.50 75 LEU A CA 1
ATOM 530 C C . LEU A 1 75 ? 3.770 -0.665 -16.783 1.00 97.50 75 LEU A C 1
ATOM 532 O O . LEU A 1 75 ? 3.017 -1.236 -15.997 1.00 97.50 75 LEU A O 1
ATOM 536 N N . HIS A 1 76 ? 3.359 0.386 -17.504 1.00 98.06 76 HIS A N 1
ATOM 537 C CA . HIS A 1 76 ? 1.991 0.910 -17.395 1.00 98.06 76 HIS A CA 1
ATOM 538 C C . HIS A 1 76 ? 0.946 -0.131 -17.803 1.00 98.06 76 HIS A C 1
ATOM 540 O O . HIS A 1 76 ? -0.016 -0.342 -17.065 1.00 98.06 76 HIS A O 1
ATOM 546 N N . ALA A 1 77 ? 1.153 -0.815 -18.931 1.00 97.56 77 ALA A N 1
ATOM 547 C CA . ALA A 1 77 ? 0.256 -1.870 -19.391 1.00 97.56 77 ALA A CA 1
ATOM 548 C C . ALA A 1 77 ? 0.159 -3.015 -18.371 1.00 97.56 77 ALA A C 1
ATOM 550 O O . ALA A 1 77 ? -0.941 -3.480 -18.072 1.00 97.56 77 ALA A O 1
ATOM 551 N N . GLY A 1 78 ? 1.285 -3.410 -17.771 1.00 97.25 78 GLY A N 1
ATOM 552 C CA . GLY A 1 78 ? 1.310 -4.393 -16.693 1.00 97.25 78 GLY A CA 1
ATOM 553 C C . GLY A 1 78 ? 0.525 -3.939 -15.459 1.00 97.25 78 GLY A C 1
ATOM 554 O O . GLY A 1 78 ? -0.301 -4.688 -14.946 1.00 97.25 78 GLY A O 1
ATOM 555 N N . LEU A 1 79 ? 0.692 -2.690 -15.011 1.00 97.06 79 LEU A N 1
ATOM 556 C CA . LEU A 1 79 ? -0.077 -2.139 -13.883 1.00 97.06 79 LEU A CA 1
ATOM 557 C C . LEU A 1 79 ? -1.588 -2.096 -14.161 1.00 97.06 79 LEU A C 1
ATOM 559 O O . LEU A 1 79 ? -2.388 -2.276 -13.239 1.00 97.06 79 LEU A O 1
ATOM 563 N N . VAL A 1 80 ? -1.985 -1.866 -15.414 1.00 96.75 80 VAL A N 1
ATOM 564 C CA . VAL A 1 80 ? -3.386 -1.954 -15.845 1.00 96.75 80 VAL A CA 1
ATOM 565 C C . VAL A 1 80 ? -3.890 -3.395 -15.775 1.00 96.75 80 VAL A C 1
ATOM 567 O O . VAL A 1 80 ? -4.970 -3.625 -15.234 1.00 96.75 80 VAL A O 1
ATOM 570 N N . ASP A 1 81 ? -3.123 -4.370 -16.269 1.00 96.31 81 ASP A N 1
ATOM 571 C CA . ASP A 1 81 ? -3.524 -5.784 -16.246 1.00 96.31 81 ASP A CA 1
ATOM 572 C C . ASP A 1 81 ? -3.692 -6.333 -14.815 1.00 96.31 81 ASP A C 1
ATOM 574 O O . ASP A 1 81 ? -4.600 -7.129 -14.538 1.00 96.31 81 ASP A O 1
ATOM 578 N N . LEU A 1 82 ? -2.866 -5.833 -13.890 1.00 96.50 82 LEU A N 1
ATOM 579 C CA . LEU A 1 82 ? -2.948 -6.105 -12.452 1.00 96.50 82 LEU A CA 1
ATOM 580 C C . LEU A 1 82 ? -4.137 -5.413 -11.762 1.00 96.50 82 LEU A C 1
ATOM 582 O O . LEU A 1 82 ? -4.399 -5.686 -10.593 1.00 96.50 82 LEU A O 1
ATOM 586 N N . GLY A 1 83 ? -4.854 -4.517 -12.448 1.00 95.44 83 GLY A N 1
ATOM 587 C CA . GLY A 1 83 ? -5.969 -3.755 -11.878 1.00 95.44 83 GLY A CA 1
ATOM 588 C C . GLY A 1 83 ? -5.544 -2.632 -10.923 1.00 95.44 83 GLY A C 1
ATOM 589 O O . GLY A 1 83 ? -6.367 -2.121 -10.166 1.00 95.44 83 GLY A O 1
ATOM 590 N N . LEU A 1 84 ? -4.269 -2.227 -10.943 1.00 95.94 84 LEU A N 1
ATOM 591 C CA . LEU A 1 84 ? -3.720 -1.188 -10.058 1.00 95.94 84 LEU A CA 1
ATOM 592 C C . LEU A 1 84 ? -3.915 0.227 -10.621 1.00 95.94 84 LEU A C 1
ATOM 594 O O . LEU A 1 84 ? -3.809 1.219 -9.899 1.00 95.94 84 LEU A O 1
ATOM 598 N N . THR A 1 85 ? -4.199 0.334 -11.919 1.00 94.69 85 THR A N 1
ATOM 599 C CA . THR A 1 85 ? -4.555 1.581 -12.602 1.00 94.69 85 THR A CA 1
ATOM 600 C C . THR A 1 85 ? -5.436 1.296 -13.826 1.00 94.69 85 THR A C 1
ATOM 602 O O . THR A 1 85 ? -5.832 0.158 -14.063 1.00 94.69 85 THR A O 1
ATOM 605 N N . ILE A 1 86 ? -5.771 2.329 -14.604 1.00 94.56 86 ILE A N 1
ATOM 606 C CA . ILE A 1 86 ? -6.611 2.233 -15.810 1.00 94.56 86 ILE A CA 1
ATOM 607 C C . ILE A 1 86 ? -5.858 2.734 -17.055 1.00 94.56 86 ILE A C 1
ATOM 609 O O . ILE A 1 86 ? -4.994 3.596 -16.921 1.00 94.56 86 ILE A O 1
ATOM 613 N N . PRO A 1 87 ? -6.201 2.298 -18.283 1.00 96.31 87 PRO A N 1
ATOM 614 C CA . PRO A 1 87 ? -5.486 2.712 -19.499 1.00 96.31 87 PRO A CA 1
ATOM 615 C C . PRO A 1 87 ? -5.361 4.235 -19.681 1.00 96.31 87 PRO A C 1
ATOM 617 O O . PRO A 1 87 ? -4.325 4.740 -20.108 1.00 96.31 87 PRO A O 1
ATOM 620 N N . GLY A 1 88 ? -6.400 4.988 -19.302 1.00 95.88 88 GLY A N 1
ATOM 621 C CA . GLY A 1 88 ? -6.459 6.445 -19.470 1.00 95.88 88 GLY A CA 1
ATOM 622 C C . GLY A 1 88 ? -5.451 7.246 -18.637 1.00 95.88 88 GLY A C 1
ATOM 623 O O . GLY A 1 88 ? -5.361 8.459 -18.801 1.00 95.88 88 GLY A O 1
ATOM 624 N N . THR A 1 89 ? -4.686 6.610 -17.746 1.00 95.81 89 THR A N 1
ATOM 625 C CA . THR A 1 89 ? -3.716 7.294 -16.880 1.00 95.81 89 THR A CA 1
ATOM 626 C C . THR A 1 89 ? -2.294 7.333 -17.435 1.00 95.81 89 THR A C 1
ATOM 628 O O . THR A 1 89 ? -1.427 7.912 -16.780 1.00 95.81 89 THR A O 1
ATOM 631 N N . LYS A 1 90 ? -2.040 6.780 -18.630 1.00 96.06 90 LYS A N 1
ATOM 632 C CA . LYS A 1 90 ? -0.685 6.643 -19.198 1.00 96.06 90 LYS A CA 1
ATOM 633 C C . LYS A 1 90 ? 0.123 7.948 -19.179 1.00 96.06 90 LYS A C 1
ATOM 635 O O . LYS A 1 90 ? 1.234 7.977 -18.668 1.00 96.06 90 LYS A O 1
ATOM 640 N N . VAL A 1 91 ? -0.474 9.058 -19.615 1.00 96.19 91 VAL A N 1
ATOM 641 C CA . VAL A 1 91 ? 0.195 10.376 -19.643 1.00 96.19 91 VAL A CA 1
ATOM 642 C C . VAL A 1 91 ? 0.562 10.875 -18.238 1.00 96.19 91 VAL A C 1
ATOM 644 O O . VAL A 1 91 ? 1.564 11.560 -18.041 1.00 96.19 91 VAL A O 1
ATOM 647 N N . VAL A 1 92 ? -0.254 10.563 -17.227 1.00 95.69 92 VAL A N 1
ATOM 648 C CA . VAL A 1 92 ? 0.064 10.909 -15.833 1.00 95.69 92 VAL A CA 1
ATOM 649 C C . VAL A 1 92 ? 1.186 10.014 -15.318 1.00 95.69 92 VAL A C 1
ATOM 651 O O . VAL A 1 92 ? 2.079 10.503 -14.633 1.00 95.69 92 VAL A O 1
ATOM 654 N N . PHE A 1 93 ? 1.160 8.731 -15.674 1.00 96.62 93 PHE A N 1
ATOM 655 C CA . PHE A 1 93 ? 2.201 7.776 -15.322 1.00 96.62 93 PHE A CA 1
ATOM 656 C C . PHE A 1 93 ? 3.569 8.172 -15.898 1.00 96.62 93 PHE A C 1
ATOM 658 O O . PHE A 1 93 ? 4.539 8.242 -15.148 1.00 96.62 93 PHE A O 1
ATOM 665 N N . GLU A 1 94 ? 3.637 8.556 -17.175 1.00 96.06 94 GLU A N 1
ATOM 666 C CA . GLU A 1 94 ? 4.849 9.087 -17.822 1.00 96.06 94 GLU A CA 1
ATOM 667 C C . GLU A 1 94 ? 5.443 10.266 -17.037 1.00 96.06 94 GLU A C 1
ATOM 669 O O . GLU A 1 94 ? 6.636 10.288 -16.739 1.00 96.06 94 GLU A O 1
ATOM 674 N N . LYS A 1 95 ? 4.603 11.212 -16.592 1.00 96.12 95 LYS A N 1
ATOM 675 C CA . LYS A 1 95 ? 5.046 12.340 -15.750 1.00 96.12 95 LYS A CA 1
ATOM 676 C C . LYS A 1 95 ? 5.600 11.891 -14.400 1.00 96.12 95 LYS A C 1
ATOM 678 O O . LYS A 1 95 ? 6.479 12.551 -13.851 1.00 96.12 95 LYS A O 1
ATOM 683 N N . LYS A 1 96 ? 5.074 10.804 -13.834 1.00 96.25 96 LYS A N 1
ATOM 684 C CA . LYS A 1 96 ? 5.549 10.256 -12.556 1.00 96.25 96 LYS A CA 1
ATOM 685 C C . LYS A 1 96 ? 6.878 9.534 -12.710 1.00 96.25 96 LYS A C 1
ATOM 687 O O . LYS A 1 96 ? 7.724 9.680 -11.836 1.00 96.25 96 LYS A O 1
ATOM 692 N N . VAL A 1 97 ? 7.095 8.856 -13.833 1.00 96.12 97 VAL A N 1
ATOM 693 C CA . VAL A 1 97 ? 8.407 8.306 -14.194 1.00 96.12 97 VAL A CA 1
ATOM 694 C C . VAL A 1 97 ? 9.415 9.423 -14.482 1.00 96.12 97 VAL A C 1
ATOM 696 O O . VAL A 1 97 ? 10.552 9.350 -14.034 1.00 96.12 97 VAL A O 1
ATOM 699 N N . ALA A 1 98 ? 9.007 10.506 -15.146 1.00 94.50 98 ALA A N 1
ATOM 700 C CA . ALA A 1 98 ? 9.877 11.667 -15.358 1.00 94.50 98 ALA A CA 1
ATOM 701 C C . ALA A 1 98 ? 10.315 12.335 -14.040 1.00 94.50 98 ALA A C 1
ATOM 703 O O . ALA A 1 98 ? 11.401 12.903 -13.963 1.00 94.50 98 ALA A O 1
ATOM 704 N N . ALA A 1 99 ? 9.485 12.238 -12.998 1.00 94.38 99 ALA A N 1
ATOM 705 C CA . ALA A 1 99 ? 9.785 12.696 -11.643 1.00 94.38 99 ALA A CA 1
ATOM 706 C C . ALA A 1 99 ? 10.440 11.615 -10.760 1.00 94.38 99 ALA A C 1
ATOM 708 O O . ALA A 1 99 ? 10.492 11.777 -9.538 1.00 94.38 99 ALA A O 1
ATOM 709 N N . TYR A 1 100 ? 10.899 10.501 -11.343 1.00 94.56 100 TYR A N 1
ATOM 710 C CA . TYR A 1 100 ? 11.576 9.453 -10.589 1.00 94.56 100 TYR A CA 1
ATOM 711 C C . TYR A 1 100 ? 12.827 10.027 -9.905 1.00 94.56 100 TYR A C 1
ATOM 713 O O . TYR A 1 100 ? 13.549 10.819 -10.521 1.00 94.56 100 TYR A O 1
ATOM 721 N N . PRO A 1 101 ? 13.096 9.672 -8.637 1.00 90.81 101 PRO A N 1
ATOM 722 C CA . PRO A 1 101 ? 14.286 10.147 -7.941 1.00 90.81 101 PRO A CA 1
ATOM 723 C C . PRO A 1 101 ? 15.553 9.808 -8.725 1.00 90.81 101 PRO A C 1
ATOM 725 O O . PRO A 1 101 ? 15.671 8.700 -9.232 1.00 90.81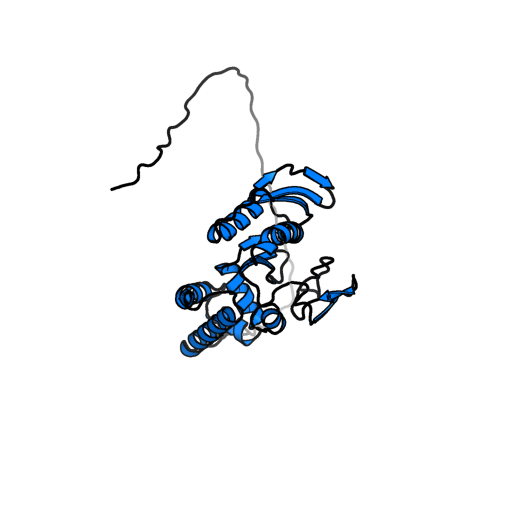 101 PRO A O 1
ATOM 728 N N . GLU A 1 102 ? 16.471 10.770 -8.840 1.00 92.31 102 GLU A N 1
ATOM 729 C CA . GLU A 1 102 ? 17.699 10.659 -9.655 1.00 92.31 102 GLU A CA 1
ATOM 730 C C . GLU A 1 102 ? 17.458 10.603 -11.181 1.00 92.31 102 GLU A C 1
ATOM 732 O O . GLU A 1 102 ? 18.394 10.452 -11.964 1.00 92.31 102 GLU A O 1
ATOM 737 N N . GLY A 1 103 ? 16.217 10.819 -11.628 1.00 93.69 103 GLY A N 1
ATOM 738 C CA . GLY A 1 103 ? 15.850 11.003 -13.030 1.00 93.69 103 GLY A CA 1
ATOM 739 C C . GLY A 1 103 ? 15.492 9.717 -13.779 1.00 93.69 103 GLY A C 1
ATOM 740 O O . GLY A 1 103 ? 15.511 8.602 -13.254 1.00 93.69 103 GLY A O 1
ATOM 741 N N . THR A 1 104 ? 15.152 9.877 -15.059 1.00 94.94 104 THR A N 1
ATOM 742 C CA . THR A 1 104 ? 14.675 8.790 -15.932 1.00 94.94 104 THR A CA 1
ATOM 743 C C . THR A 1 104 ? 15.745 7.739 -16.235 1.00 94.94 104 THR A C 1
ATOM 745 O O . THR A 1 104 ? 15.415 6.564 -16.393 1.00 94.94 104 THR A O 1
ATOM 748 N N . GLY A 1 105 ? 17.025 8.123 -16.256 1.00 94.38 105 GLY A N 1
ATOM 749 C CA . GLY A 1 105 ? 18.140 7.179 -16.379 1.00 94.38 105 GLY A CA 1
ATOM 750 C C . GLY A 1 105 ? 18.211 6.207 -15.196 1.00 94.38 105 GLY A C 1
ATOM 751 O O . GLY A 1 105 ? 18.334 4.999 -15.399 1.00 94.38 105 GLY A O 1
ATOM 752 N N . ALA A 1 106 ? 18.042 6.714 -13.968 1.00 94.88 106 ALA A N 1
ATOM 753 C CA . ALA A 1 106 ? 18.003 5.894 -12.757 1.00 94.88 106 ALA A CA 1
ATOM 754 C C . ALA A 1 106 ? 16.768 4.983 -12.721 1.00 94.88 106 ALA A C 1
ATOM 756 O O . ALA A 1 106 ? 16.873 3.813 -12.341 1.00 94.88 106 ALA A O 1
ATOM 757 N N . PHE A 1 107 ? 15.611 5.483 -13.174 1.00 96.44 107 PHE A N 1
ATOM 758 C CA . PHE A 1 107 ? 14.420 4.654 -13.366 1.00 96.44 107 PHE A CA 1
ATOM 759 C C . PHE A 1 107 ? 14.714 3.474 -14.292 1.00 96.44 107 PHE A C 1
ATOM 761 O O . PHE A 1 107 ? 14.480 2.334 -13.905 1.00 96.44 107 PHE A O 1
ATOM 768 N N . LEU A 1 108 ? 15.250 3.730 -15.487 1.00 96.56 108 LEU A N 1
ATOM 769 C CA . LEU A 1 108 ? 15.466 2.686 -16.485 1.00 96.56 108 LEU A CA 1
ATOM 770 C C . LEU A 1 108 ? 16.519 1.666 -16.034 1.00 96.56 108 LEU A C 1
ATOM 772 O O . LEU A 1 108 ? 16.326 0.466 -16.223 1.00 96.56 108 LEU A O 1
ATOM 776 N N . ALA A 1 109 ? 17.601 2.121 -15.396 1.00 95.88 109 ALA A N 1
ATOM 777 C CA . ALA A 1 109 ? 18.597 1.236 -14.798 1.00 95.88 109 ALA A CA 1
ATOM 778 C C . ALA A 1 109 ? 17.974 0.340 -13.714 1.00 95.88 109 ALA A C 1
ATOM 780 O O . ALA A 1 109 ? 18.155 -0.878 -13.738 1.00 95.88 109 ALA A O 1
ATOM 781 N N . THR A 1 110 ? 17.171 0.926 -12.817 1.00 95.94 110 THR A N 1
ATOM 782 C CA . THR A 1 110 ? 16.460 0.170 -11.776 1.00 95.94 110 THR A CA 1
ATOM 783 C C . THR A 1 110 ? 15.459 -0.800 -12.390 1.00 95.94 110 THR A C 1
ATOM 785 O O . THR A 1 110 ? 15.407 -1.945 -11.967 1.00 95.94 110 THR A O 1
ATOM 788 N N . TYR A 1 111 ? 14.683 -0.379 -13.391 1.00 96.69 111 TYR A N 1
ATOM 789 C CA . TYR A 1 111 ? 13.678 -1.220 -14.037 1.00 96.69 111 TYR A CA 1
ATOM 790 C C . TYR A 1 111 ? 14.312 -2.436 -14.715 1.00 96.69 111 TYR A C 1
ATOM 792 O O . TYR A 1 111 ? 13.798 -3.537 -14.583 1.00 96.69 111 TYR A O 1
ATOM 800 N N . ARG A 1 112 ? 15.463 -2.266 -15.375 1.00 95.00 112 ARG A N 1
ATOM 801 C CA . ARG A 1 112 ? 16.198 -3.373 -16.006 1.00 95.00 112 ARG A CA 1
ATOM 802 C C . ARG A 1 112 ? 16.739 -4.380 -14.991 1.00 95.00 112 ARG A C 1
ATOM 804 O O . ARG A 1 112 ? 16.713 -5.575 -15.259 1.00 95.00 112 ARG A O 1
ATOM 811 N N . ALA A 1 113 ? 17.239 -3.904 -13.852 1.00 96.00 113 ALA A N 1
ATOM 812 C CA . ALA A 1 113 ? 17.815 -4.768 -12.822 1.00 96.00 113 ALA A CA 1
ATOM 813 C C . ALA A 1 113 ? 16.747 -5.414 -11.924 1.00 96.00 113 ALA A C 1
ATOM 815 O O . ALA A 1 113 ? 16.817 -6.597 -11.608 1.00 96.00 113 ALA A O 1
ATOM 816 N N . MET A 1 114 ? 15.767 -4.620 -11.496 1.00 95.88 114 MET A N 1
ATOM 817 C CA . MET A 1 114 ? 14.731 -4.959 -10.521 1.00 95.88 114 MET A CA 1
ATOM 818 C C . MET A 1 114 ? 13.402 -4.283 -10.916 1.00 95.88 114 MET A C 1
ATOM 820 O O . MET A 1 114 ? 13.021 -3.265 -10.316 1.00 95.88 114 MET A O 1
ATOM 824 N N . PRO A 1 115 ? 12.661 -4.838 -11.897 1.00 95.50 115 PRO A N 1
ATOM 825 C CA . PRO A 1 115 ? 11.398 -4.262 -12.367 1.00 95.50 115 PRO A CA 1
ATOM 826 C C . PRO A 1 115 ? 10.405 -4.010 -11.227 1.00 95.50 115 PRO A C 1
ATOM 828 O O . PRO A 1 115 ? 9.816 -2.931 -11.139 1.00 95.50 115 PRO A O 1
ATOM 831 N N . TYR A 1 116 ? 10.301 -4.966 -10.296 1.00 95.31 116 TYR A N 1
ATOM 832 C CA . TYR A 1 116 ? 9.436 -4.883 -9.122 1.00 95.31 116 TYR A CA 1
ATOM 833 C C . TYR A 1 116 ? 9.734 -3.667 -8.243 1.00 95.31 116 TYR A C 1
ATOM 835 O O . TYR A 1 116 ? 8.811 -3.019 -7.750 1.00 95.31 116 TYR A O 1
ATOM 843 N N . ARG A 1 117 ? 11.009 -3.312 -8.064 1.00 95.62 117 ARG A N 1
ATOM 844 C CA . ARG A 1 117 ? 11.416 -2.187 -7.216 1.00 95.62 117 ARG A CA 1
ATOM 845 C C . ARG A 1 117 ? 11.083 -0.855 -7.878 1.00 95.62 117 ARG A C 1
ATOM 847 O O . ARG A 1 117 ? 10.501 0.022 -7.237 1.00 95.62 117 ARG A O 1
ATOM 854 N N . ALA A 1 118 ? 11.387 -0.723 -9.170 1.00 95.81 118 ALA A N 1
ATOM 855 C CA . ALA A 1 118 ? 11.049 0.469 -9.946 1.00 95.81 118 ALA A CA 1
ATOM 856 C C .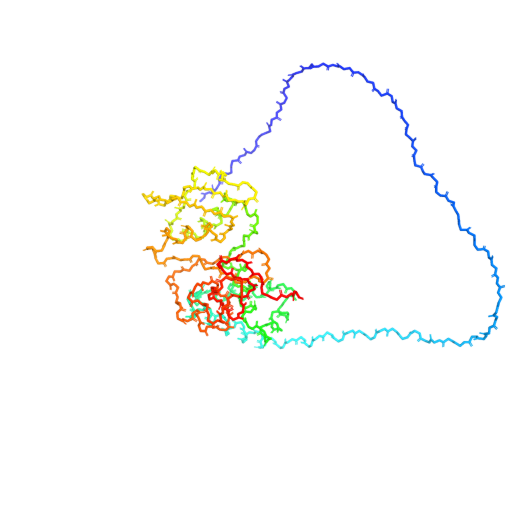 ALA A 1 118 ? 9.527 0.690 -10.004 1.00 95.81 118 ALA A C 1
ATOM 858 O O . ALA A 1 118 ? 9.048 1.783 -9.688 1.00 95.81 118 ALA A O 1
ATOM 859 N N . GLY A 1 119 ? 8.762 -0.356 -10.337 1.00 96.38 119 GLY A N 1
ATOM 860 C CA . GLY A 1 119 ? 7.304 -0.295 -10.434 1.00 96.38 119 GLY A CA 1
ATOM 861 C C . GLY A 1 119 ? 6.633 0.049 -9.108 1.00 96.38 119 GLY A C 1
ATOM 862 O O . GLY A 1 119 ? 5.826 0.980 -9.050 1.00 96.38 119 GLY A O 1
ATOM 863 N N . THR A 1 120 ? 7.026 -0.624 -8.022 1.00 96.81 120 THR A N 1
ATOM 864 C CA . THR A 1 120 ? 6.479 -0.362 -6.679 1.00 96.81 120 THR A CA 1
ATOM 865 C C . THR A 1 120 ? 6.754 1.074 -6.234 1.00 96.81 120 THR A C 1
ATOM 867 O O . THR A 1 120 ? 5.849 1.752 -5.744 1.00 96.81 120 THR A O 1
ATOM 870 N N . ARG A 1 121 ? 7.967 1.594 -6.476 1.00 95.12 121 ARG A N 1
ATOM 871 C CA . ARG A 1 121 ? 8.335 2.970 -6.108 1.00 95.12 121 ARG A CA 1
ATOM 872 C C . ARG A 1 121 ? 7.507 4.015 -6.855 1.00 95.12 121 ARG A C 1
ATOM 874 O O . ARG A 1 121 ? 7.013 4.954 -6.225 1.00 95.12 121 ARG A O 1
ATOM 881 N N . VAL A 1 122 ? 7.337 3.858 -8.172 1.00 95.69 122 VAL A N 1
ATOM 882 C CA . VAL A 1 122 ? 6.508 4.775 -8.975 1.00 95.69 122 VAL A CA 1
ATOM 883 C C . VAL A 1 122 ? 5.058 4.734 -8.495 1.00 95.69 122 VAL A C 1
ATOM 885 O O . VAL A 1 122 ? 4.446 5.785 -8.299 1.00 95.69 122 VAL A O 1
ATOM 888 N N . LEU A 1 123 ? 4.518 3.539 -8.251 1.00 95.56 123 LEU A N 1
ATOM 889 C CA . LEU A 1 123 ? 3.141 3.361 -7.801 1.00 95.56 123 LEU A CA 1
ATOM 890 C C . LEU A 1 123 ? 2.895 4.001 -6.425 1.00 95.56 123 LEU A C 1
ATOM 892 O O . LEU A 1 123 ? 1.930 4.755 -6.263 1.00 95.56 123 LEU A O 1
ATOM 896 N N . ALA A 1 124 ? 3.802 3.773 -5.471 1.00 93.50 124 ALA A N 1
ATOM 897 C CA . ALA A 1 124 ? 3.747 4.349 -4.131 1.00 93.50 124 ALA A CA 1
ATOM 898 C C . ALA A 1 124 ? 3.798 5.886 -4.149 1.00 93.50 124 ALA A C 1
ATOM 900 O O . ALA A 1 124 ? 3.052 6.532 -3.418 1.00 93.50 124 ALA A O 1
ATOM 901 N N . GLY A 1 125 ? 4.642 6.482 -5.001 1.00 90.88 125 GLY A N 1
ATOM 902 C CA . GLY A 1 125 ? 4.746 7.941 -5.142 1.00 90.88 125 GLY A CA 1
ATOM 903 C C . GLY A 1 125 ? 3.620 8.589 -5.959 1.00 90.88 125 GLY A C 1
ATOM 904 O O . GLY A 1 125 ? 3.444 9.810 -5.926 1.00 90.88 125 GLY A O 1
ATOM 905 N N . TRP A 1 126 ? 2.864 7.798 -6.721 1.00 93.00 126 TRP A N 1
ATOM 906 C CA . TRP A 1 126 ? 1.805 8.299 -7.589 1.00 93.00 126 TRP A CA 1
ATOM 907 C C . TRP A 1 126 ? 0.408 8.144 -6.990 1.00 93.00 126 TRP A C 1
ATOM 909 O O . TRP A 1 126 ? -0.263 9.149 -6.745 1.00 93.00 126 TRP A O 1
ATOM 919 N N . LEU A 1 127 ? -0.052 6.904 -6.838 1.00 88.62 127 LEU A N 1
ATOM 920 C CA . LEU A 1 127 ? -1.416 6.585 -6.407 1.00 88.62 127 LEU A CA 1
ATOM 921 C C . LEU A 1 127 ? -1.465 6.228 -4.923 1.00 88.62 127 LEU A C 1
ATOM 923 O O . LEU A 1 127 ? -2.513 6.372 -4.288 1.00 88.62 127 LEU A O 1
ATOM 927 N N . GLY A 1 128 ? -0.332 5.789 -4.379 1.00 90.56 128 GLY A N 1
ATOM 928 C CA . GLY A 1 128 ? -0.209 5.483 -2.970 1.00 90.56 128 GLY A CA 1
ATOM 929 C C . GLY A 1 128 ? -0.140 6.721 -2.081 1.00 90.56 128 GLY A C 1
ATOM 930 O O . GLY A 1 128 ? -0.144 7.872 -2.526 1.00 90.56 128 GLY A O 1
ATOM 931 N N . PHE A 1 129 ? -0.097 6.477 -0.784 1.00 93.88 129 PHE A N 1
ATOM 932 C CA . PHE A 1 129 ? 0.389 7.433 0.200 1.00 93.88 129 PHE A CA 1
ATOM 933 C C . PHE A 1 129 ? 1.354 6.706 1.133 1.00 93.88 129 PHE A C 1
ATOM 935 O O . PHE A 1 129 ? 1.286 5.481 1.264 1.00 93.88 129 PHE A O 1
ATOM 942 N N . ARG A 1 130 ? 2.264 7.459 1.750 1.00 93.50 130 ARG A N 1
ATOM 943 C CA . ARG A 1 130 ? 3.239 6.916 2.694 1.00 93.50 130 ARG A CA 1
ATOM 944 C C . ARG A 1 130 ? 2.849 7.258 4.119 1.00 93.50 130 ARG A C 1
ATOM 946 O O . ARG A 1 130 ? 2.427 8.382 4.382 1.00 93.50 130 ARG A O 1
ATOM 953 N N . ALA A 1 131 ? 3.026 6.304 5.018 1.00 94.00 131 ALA A N 1
ATOM 954 C CA . ALA A 1 131 ? 2.847 6.475 6.447 1.00 94.00 131 ALA A CA 1
ATOM 955 C C . ALA A 1 131 ? 4.175 6.150 7.148 1.00 94.00 131 ALA A C 1
ATOM 957 O O . ALA A 1 131 ? 4.709 5.062 6.932 1.00 94.00 131 ALA A O 1
ATOM 958 N N . PRO A 1 132 ? 4.720 7.062 7.969 1.00 91.06 132 PRO A N 1
ATOM 959 C CA . PRO A 1 132 ? 5.853 6.746 8.834 1.00 91.06 132 PRO A CA 1
ATOM 960 C C . PRO A 1 132 ? 5.536 5.578 9.778 1.00 91.06 132 PRO A C 1
ATOM 962 O O . PRO A 1 132 ? 4.367 5.326 10.078 1.00 91.06 132 PRO A O 1
ATOM 965 N N . ALA A 1 133 ? 6.567 4.905 10.293 1.00 86.88 133 ALA A N 1
ATOM 966 C CA . ALA A 1 133 ? 6.392 3.860 11.304 1.00 86.88 133 ALA A CA 1
ATOM 967 C C . ALA A 1 133 ? 5.671 4.384 12.562 1.00 86.88 133 ALA A C 1
ATOM 969 O O . ALA A 1 133 ? 4.776 3.736 13.099 1.00 86.88 133 ALA A O 1
ATOM 970 N N . ASP A 1 134 ? 6.025 5.599 12.978 1.00 88.12 134 ASP A N 1
ATOM 971 C CA . ASP A 1 134 ? 5.561 6.326 14.161 1.00 88.12 134 ASP A CA 1
ATOM 972 C C . ASP A 1 134 ? 4.393 7.286 13.862 1.00 88.12 134 ASP A C 1
ATOM 974 O O . ASP A 1 134 ? 4.266 8.360 14.449 1.00 88.12 134 ASP A O 1
ATOM 978 N N . PHE A 1 135 ? 3.531 6.911 12.919 1.00 92.38 135 PHE A N 1
ATOM 979 C CA . PHE A 1 135 ? 2.451 7.751 12.407 1.00 92.38 135 PHE A CA 1
ATOM 980 C C . PHE A 1 135 ? 1.530 8.394 13.472 1.00 92.38 135 PHE A C 1
ATOM 982 O O . PHE A 1 135 ? 1.233 7.856 14.548 1.00 92.38 135 PHE A O 1
ATOM 989 N N . ASP A 1 136 ? 0.963 9.537 13.079 1.00 94.19 136 ASP A N 1
ATOM 990 C CA . ASP A 1 136 ? -0.197 10.147 13.728 1.00 94.19 136 ASP A CA 1
ATOM 991 C C . ASP A 1 136 ? -1.505 9.543 13.159 1.00 94.19 136 ASP A C 1
ATOM 993 O O . ASP A 1 136 ? -1.736 9.634 11.946 1.00 94.19 136 ASP A O 1
ATOM 997 N N . PRO A 1 137 ? -2.379 8.940 13.991 1.00 95.12 137 PRO A N 1
ATOM 998 C CA . PRO A 1 137 ? -3.636 8.335 13.571 1.00 95.12 137 PRO A CA 1
ATOM 999 C C . PRO A 1 137 ? -4.601 9.303 12.898 1.00 95.12 137 PRO A C 1
ATOM 1001 O O . PRO A 1 137 ? -5.299 8.900 11.970 1.00 95.12 137 PRO A O 1
ATOM 1004 N N . GLU A 1 138 ? -4.648 10.567 13.323 1.00 95.06 138 GLU 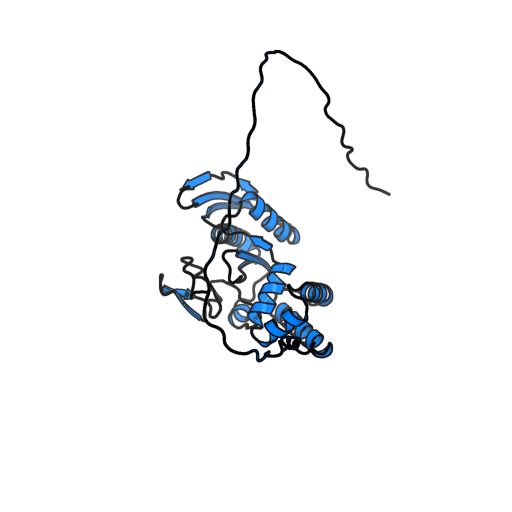A N 1
ATOM 1005 C CA . GLU A 1 138 ? -5.545 11.556 12.714 1.00 95.06 138 GLU A CA 1
ATOM 1006 C C . GLU A 1 138 ? -5.064 11.941 11.314 1.00 95.06 138 GLU A C 1
ATOM 1008 O O . GLU A 1 138 ? -5.849 11.990 10.357 1.00 95.06 138 GLU A O 1
ATOM 1013 N N . LYS A 1 139 ? -3.751 12.136 11.164 1.00 95.88 139 LYS A N 1
ATOM 1014 C CA . LYS A 1 139 ? -3.124 12.365 9.863 1.00 95.88 139 LYS A CA 1
ATOM 1015 C C . LYS A 1 139 ? -3.309 11.167 8.930 1.00 95.88 139 LYS A C 1
ATOM 1017 O O . LYS A 1 139 ? -3.753 11.350 7.798 1.00 95.88 139 LYS A O 1
ATOM 1022 N N . LEU A 1 140 ? -3.058 9.945 9.408 1.00 96.50 140 LEU A N 1
ATOM 1023 C CA . LEU A 1 140 ? -3.257 8.733 8.608 1.00 96.50 140 LEU A CA 1
ATOM 1024 C C . LEU A 1 140 ? -4.723 8.565 8.194 1.00 96.50 140 LEU A C 1
ATOM 1026 O O . LEU A 1 140 ? -5.005 8.255 7.038 1.00 96.50 140 LEU A O 1
ATOM 1030 N N . LEU A 1 141 ? -5.671 8.814 9.101 1.00 97.31 141 LEU A N 1
ATOM 1031 C CA . LEU A 1 141 ? -7.097 8.788 8.781 1.00 97.31 141 LEU A CA 1
ATOM 1032 C C . LEU A 1 141 ? -7.462 9.834 7.718 1.00 97.31 141 LEU A C 1
ATOM 1034 O O . LEU A 1 141 ? -8.298 9.565 6.855 1.00 97.31 141 LEU A O 1
ATOM 1038 N N . THR A 1 142 ? -6.833 11.010 7.753 1.00 96.94 142 THR A N 1
ATOM 1039 C CA . THR A 1 142 ? -7.009 12.053 6.733 1.00 96.94 142 THR A CA 1
ATOM 1040 C C . THR A 1 142 ? -6.548 11.562 5.360 1.00 96.94 142 THR A C 1
ATOM 1042 O O . THR A 1 142 ? -7.303 11.673 4.391 1.00 96.94 142 THR A O 1
ATOM 1045 N N . ASP A 1 143 ? -5.366 10.948 5.277 1.00 96.38 143 ASP A N 1
ATOM 1046 C CA . ASP A 1 143 ? -4.837 10.381 4.030 1.00 96.38 143 ASP A CA 1
ATOM 1047 C C . ASP A 1 143 ? -5.714 9.227 3.507 1.00 96.38 143 ASP A C 1
ATOM 1049 O O . ASP A 1 143 ? -6.050 9.172 2.320 1.00 96.38 143 ASP A O 1
ATOM 1053 N N . VAL A 1 144 ? -6.178 8.347 4.400 1.00 97.25 144 VAL A N 1
ATOM 1054 C CA . VAL A 1 144 ? -7.136 7.273 4.088 1.00 97.25 144 VAL A CA 1
ATOM 1055 C C . VAL A 1 144 ? -8.436 7.843 3.516 1.00 97.25 144 VAL A C 1
ATOM 1057 O O . VAL A 1 144 ? -8.900 7.405 2.459 1.00 97.25 144 VAL A O 1
ATOM 1060 N N . ASN A 1 145 ? -9.015 8.849 4.174 1.00 97.62 145 ASN A N 1
ATOM 1061 C CA . ASN A 1 145 ? -10.257 9.486 3.744 1.00 97.62 145 ASN A CA 1
ATOM 1062 C C . ASN A 1 145 ? -10.114 10.207 2.405 1.00 97.62 145 ASN A C 1
ATOM 1064 O O . ASN A 1 145 ? -11.035 10.157 1.586 1.00 97.62 145 ASN A O 1
ATOM 1068 N N . LEU A 1 146 ? -8.957 10.815 2.133 1.00 96.31 146 LEU A N 1
ATOM 1069 C CA . LEU A 1 146 ? -8.675 11.407 0.831 1.00 96.31 146 LEU A CA 1
ATOM 1070 C C . LEU A 1 146 ? -8.811 10.361 -0.285 1.00 96.31 146 LEU A C 1
ATOM 1072 O O . LEU A 1 146 ? -9.423 10.642 -1.317 1.00 96.31 146 LEU A O 1
ATOM 1076 N N . ARG A 1 147 ? -8.314 9.135 -0.073 1.00 95.69 147 ARG A N 1
ATOM 1077 C CA . ARG A 1 147 ? -8.451 8.041 -1.050 1.00 95.69 147 ARG A CA 1
ATOM 1078 C C . ARG A 1 147 ? -9.885 7.514 -1.133 1.00 95.69 147 ARG A C 1
ATOM 1080 O O . ARG A 1 147 ? -10.429 7.410 -2.235 1.00 95.69 147 ARG A O 1
ATOM 1087 N N . LEU A 1 148 ? -10.519 7.251 0.009 1.00 96.62 148 LEU A N 1
ATOM 1088 C CA . LEU A 1 148 ? -11.894 6.740 0.087 1.00 96.62 148 LEU A CA 1
ATOM 1089 C C . LEU A 1 148 ? -12.941 7.703 -0.492 1.00 96.62 148 LEU A C 1
ATOM 1091 O O . LEU A 1 148 ? -13.968 7.247 -1.003 1.00 96.62 148 LEU A O 1
ATOM 1095 N N . SER A 1 149 ? -12.668 9.011 -0.497 1.00 95.75 149 SER A N 1
ATOM 1096 C CA . SER A 1 149 ? -13.566 10.026 -1.063 1.00 95.75 149 SER A CA 1
ATOM 1097 C C . SER A 1 149 ? -13.908 9.770 -2.537 1.00 95.75 149 SER A C 1
ATOM 1099 O O . SER A 1 149 ? -15.038 10.023 -2.961 1.00 95.75 149 SER A O 1
ATOM 1101 N N . SER A 1 150 ? -12.990 9.153 -3.293 1.00 92.12 150 SER A N 1
ATOM 1102 C CA . SER A 1 150 ? -13.203 8.753 -4.695 1.00 92.12 150 SER A CA 1
ATOM 1103 C C . SER A 1 150 ? -14.338 7.731 -4.850 1.00 92.12 150 SER A C 1
ATOM 1105 O O . SER A 1 150 ? -14.950 7.623 -5.909 1.00 92.12 150 SER A O 1
ATOM 1107 N N . PHE A 1 151 ? -14.651 7.011 -3.771 1.00 94.25 151 PHE A N 1
ATOM 1108 C CA . PHE A 1 151 ? -15.725 6.024 -3.672 1.00 94.25 151 PHE A CA 1
ATOM 1109 C C . PHE A 1 151 ? -16.923 6.536 -2.863 1.00 94.25 151 PHE A C 1
ATOM 1111 O O . PHE A 1 151 ? -17.825 5.759 -2.557 1.00 94.25 151 PHE A O 1
ATOM 1118 N N . LYS A 1 152 ? -16.957 7.837 -2.532 1.00 95.50 152 LYS A N 1
ATOM 1119 C CA . LYS A 1 152 ? -17.968 8.464 -1.661 1.00 95.50 152 LYS A CA 1
ATOM 1120 C C . LYS A 1 152 ? -18.040 7.815 -0.273 1.00 95.50 152 LYS A C 1
ATOM 1122 O O . LYS A 1 152 ? -19.107 7.756 0.334 1.00 95.50 152 LYS A O 1
ATOM 1127 N N . LEU A 1 153 ? -16.907 7.312 0.212 1.00 96.44 153 LEU A N 1
ATOM 1128 C CA . LEU A 1 153 ? -16.767 6.727 1.539 1.00 96.44 153 LEU A CA 1
ATOM 1129 C C . LEU A 1 153 ? -15.946 7.658 2.428 1.00 96.44 153 LEU A C 1
ATOM 1131 O O . LEU A 1 153 ? -15.068 8.379 1.955 1.00 96.44 153 LEU A O 1
ATOM 1135 N N . SER A 1 154 ? -16.233 7.620 3.724 1.00 96.44 154 SER A N 1
ATOM 1136 C CA . SER A 1 154 ? -15.453 8.303 4.746 1.00 96.44 154 SER A CA 1
ATOM 1137 C C . SER A 1 154 ? -15.543 7.531 6.055 1.00 96.44 154 SER A C 1
ATOM 1139 O O . SER A 1 154 ? -16.562 6.903 6.356 1.00 96.44 154 SER A O 1
ATOM 1141 N N . LEU A 1 155 ? -14.451 7.575 6.803 1.00 97.06 155 LEU A N 1
ATOM 1142 C CA . LEU A 1 155 ? -14.283 6.993 8.115 1.00 97.06 155 LEU A CA 1
ATOM 1143 C C . LEU A 1 155 ? -14.126 8.095 9.151 1.00 97.06 155 LEU A C 1
ATOM 1145 O O . LEU A 1 155 ? -13.421 9.081 8.936 1.00 97.06 155 LEU A O 1
ATOM 1149 N N . GLN A 1 156 ? -14.751 7.883 10.297 1.00 97.19 156 GLN A N 1
ATOM 1150 C CA . GLN A 1 156 ? -14.528 8.674 11.496 1.00 97.19 156 GLN A CA 1
ATOM 1151 C C . GLN A 1 156 ? -13.832 7.803 12.529 1.00 97.19 156 GLN A C 1
ATOM 1153 O O . GLN A 1 156 ? -14.096 6.602 12.601 1.00 97.19 156 GLN A O 1
ATOM 1158 N N . MET A 1 157 ? -12.961 8.411 13.326 1.00 97.38 157 MET A N 1
ATOM 1159 C CA . MET A 1 157 ? -12.369 7.763 14.484 1.00 97.38 157 MET A CA 1
ATOM 1160 C C . MET A 1 157 ? -12.785 8.510 15.741 1.00 97.38 157 MET A C 1
ATOM 1162 O O . MET A 1 157 ? -12.640 9.727 15.823 1.00 97.38 157 MET A O 1
ATOM 1166 N N . THR A 1 158 ? -13.296 7.769 16.714 1.00 96.62 158 THR A N 1
ATOM 1167 C CA . THR A 1 158 ? -13.632 8.267 18.048 1.00 96.62 158 THR A CA 1
ATOM 1168 C C . THR A 1 158 ? -12.992 7.373 19.102 1.00 96.62 158 THR A C 1
ATOM 1170 O O . THR A 1 158 ? -12.424 6.326 18.781 1.00 96.62 158 THR A O 1
ATOM 1173 N N . ASP A 1 159 ? -13.076 7.777 20.370 1.00 95.44 159 ASP A N 1
ATOM 1174 C CA . ASP A 1 159 ? -12.587 6.996 21.512 1.00 95.44 159 ASP A CA 1
ATOM 1175 C C . ASP A 1 159 ? -11.114 6.560 21.373 1.00 95.44 159 ASP A C 1
ATOM 1177 O O . ASP A 1 159 ? -10.758 5.446 21.761 1.00 95.44 159 ASP A O 1
ATOM 1181 N N . LEU A 1 160 ? -10.262 7.407 20.775 1.00 96.75 160 LEU A N 1
ATOM 1182 C CA . LEU A 1 160 ? -8.836 7.121 20.636 1.00 96.75 160 LEU A CA 1
ATOM 1183 C C . LEU A 1 160 ? -8.163 7.201 22.008 1.00 96.75 160 LEU A C 1
ATOM 1185 O O . LEU A 1 160 ? -8.082 8.269 22.613 1.00 96.75 160 LEU A O 1
ATOM 1189 N N . THR A 1 161 ? -7.659 6.071 22.486 1.00 96.44 161 THR A N 1
ATOM 1190 C CA . THR A 1 161 ? -6.961 5.968 23.765 1.00 96.44 161 THR A CA 1
ATOM 1191 C C . THR A 1 161 ? -5.700 5.124 23.649 1.00 96.44 161 THR A C 1
ATOM 1193 O O . THR A 1 161 ? -5.565 4.255 22.784 1.00 96.44 161 THR A O 1
ATOM 1196 N N . TRP A 1 162 ? -4.761 5.375 24.555 1.00 96.50 162 TRP A N 1
ATOM 1197 C CA . TRP A 1 162 ? -3.612 4.505 24.762 1.00 96.50 162 TRP A CA 1
ATOM 1198 C C . TRP A 1 162 ? -4.038 3.274 25.558 1.00 96.50 162 TRP A C 1
ATOM 1200 O O . TRP A 1 162 ? -4.706 3.402 26.583 1.00 96.50 162 TRP A O 1
ATOM 1210 N N . LEU A 1 163 ? -3.664 2.090 25.075 1.00 95.62 163 LEU A N 1
ATOM 1211 C CA . LEU A 1 163 ? -3.744 0.856 25.859 1.00 95.62 163 LEU A CA 1
ATOM 1212 C C . LEU A 1 163 ? -2.420 0.581 26.561 1.00 95.62 163 LEU A C 1
ATOM 1214 O O . LEU A 1 163 ? -2.422 0.187 27.721 1.00 95.62 163 LEU A O 1
ATOM 1218 N N . ASP A 1 164 ? -1.320 0.810 25.849 1.00 95.44 164 ASP A N 1
ATOM 1219 C CA . ASP A 1 164 ? 0.039 0.668 26.348 1.00 95.44 164 ASP A CA 1
ATOM 1220 C C . ASP A 1 164 ? 0.929 1.658 25.587 1.00 95.44 164 ASP A C 1
ATOM 1222 O O . ASP A 1 164 ? 1.015 1.607 24.359 1.00 95.44 164 ASP A O 1
ATOM 1226 N N . GLN A 1 165 ? 1.537 2.606 26.297 1.00 92.88 165 GLN A N 1
ATOM 1227 C CA . GLN A 1 165 ? 2.403 3.605 25.669 1.00 92.88 165 GLN A CA 1
ATOM 1228 C C . GLN A 1 165 ? 3.782 3.043 25.321 1.00 92.88 165 GLN A C 1
ATOM 1230 O O . GLN A 1 165 ? 4.345 3.445 24.305 1.00 92.88 165 GLN A O 1
ATOM 1235 N N . GLU A 1 166 ? 4.305 2.103 26.112 1.00 92.12 166 GLU A N 1
ATOM 1236 C CA . GLU A 1 166 ? 5.630 1.511 25.901 1.00 92.12 166 GLU A CA 1
ATOM 1237 C C . GLU A 1 166 ? 5.644 0.667 24.625 1.00 92.12 166 GLU A C 1
ATOM 1239 O O . GLU A 1 166 ? 6.574 0.744 23.826 1.00 92.12 166 GLU A O 1
ATOM 1244 N N . LEU A 1 167 ? 4.557 -0.065 24.375 1.00 89.31 167 LEU A N 1
ATOM 1245 C CA . LEU A 1 167 ? 4.378 -0.870 23.162 1.00 89.31 167 LEU A CA 1
ATOM 1246 C C . LEU A 1 167 ? 3.782 -0.089 21.984 1.00 89.31 167 LEU A C 1
ATOM 1248 O O . LEU A 1 167 ? 3.431 -0.678 20.960 1.00 89.31 167 LEU A O 1
ATOM 1252 N N . SER A 1 168 ? 3.620 1.227 22.127 1.00 90.69 168 SER A N 1
ATOM 1253 C CA . SER A 1 168 ? 2.920 2.086 21.167 1.00 90.69 168 SER A CA 1
ATOM 1254 C C . SER A 1 168 ? 1.489 1.627 20.815 1.00 90.69 168 SER A C 1
ATOM 1256 O O . SER A 1 168 ? 0.938 2.007 19.783 1.00 90.69 168 SER A O 1
ATOM 1258 N N . LEU A 1 169 ? 0.847 0.831 21.674 1.00 95.50 169 LEU A N 1
ATOM 1259 C CA . LEU A 1 169 ? -0.442 0.204 21.409 1.00 95.50 169 LEU A CA 1
ATOM 1260 C C . LEU A 1 169 ? -1.605 1.138 21.758 1.00 95.50 169 LEU A C 1
ATOM 1262 O O . LEU A 1 169 ? -1.823 1.531 22.910 1.00 95.50 169 LEU A O 1
ATOM 1266 N N . ARG A 1 170 ? -2.423 1.432 20.751 1.00 96.69 170 ARG A N 1
ATOM 1267 C CA . ARG A 1 170 ? -3.598 2.301 20.846 1.00 96.69 170 ARG A CA 1
ATOM 1268 C C . ARG A 1 170 ? -4.876 1.523 20.559 1.00 96.69 170 ARG A C 1
ATOM 1270 O O . ARG A 1 170 ? -4.867 0.462 19.930 1.00 96.69 170 ARG A O 1
ATOM 1277 N N . LYS A 1 171 ? -5.999 2.066 21.016 1.00 97.50 171 LYS A N 1
ATOM 1278 C CA . LYS A 1 171 ? -7.352 1.602 20.708 1.00 97.50 171 LYS A CA 1
ATOM 1279 C C . LYS A 1 171 ? -8.159 2.776 20.193 1.00 97.50 171 LYS A C 1
ATOM 1281 O O . LYS A 1 171 ? -8.101 3.851 20.767 1.00 97.50 171 LYS A O 1
ATOM 1286 N N . GLY A 1 172 ? -8.937 2.553 19.146 1.00 97.25 172 GLY A N 1
ATOM 1287 C CA . GLY A 1 172 ? -9.889 3.533 18.638 1.00 97.25 172 GLY A CA 1
ATOM 1288 C C . GLY A 1 172 ? -11.151 2.851 18.139 1.00 97.25 172 GLY A C 1
ATOM 1289 O O . GLY A 1 172 ? -11.184 1.633 17.934 1.00 97.25 172 GLY A O 1
ATOM 1290 N N . ARG A 1 173 ? -12.204 3.633 17.938 1.00 97.69 173 ARG A N 1
ATOM 1291 C CA . ARG A 1 173 ? -13.431 3.187 17.286 1.00 97.69 173 ARG A CA 1
ATOM 1292 C C . ARG A 1 173 ? -13.514 3.816 15.906 1.00 97.69 173 ARG A C 1
ATOM 1294 O O . ARG A 1 173 ? -13.649 5.028 15.795 1.00 97.69 173 ARG A O 1
ATOM 1301 N N . LEU A 1 174 ? -13.440 2.991 14.868 1.00 97.62 174 LEU A N 1
ATOM 1302 C CA . LEU A 1 174 ? -13.675 3.413 13.493 1.00 97.62 174 LEU A CA 1
ATOM 1303 C C . LEU A 1 174 ? -15.156 3.269 13.150 1.00 97.62 174 LEU A C 1
ATOM 1305 O O . LEU A 1 174 ? -15.772 2.247 13.452 1.00 97.62 174 LEU A O 1
ATOM 1309 N N . ARG A 1 175 ? -15.711 4.275 12.479 1.00 96.94 175 ARG A N 1
ATOM 1310 C CA . ARG A 1 175 ? -17.098 4.296 12.017 1.00 96.94 175 ARG A CA 1
ATOM 1311 C C . ARG A 1 175 ? -17.176 4.607 10.530 1.00 96.94 175 ARG A C 1
ATOM 1313 O O . ARG A 1 175 ? -16.590 5.586 10.075 1.00 96.94 175 ARG A O 1
ATOM 1320 N N . MET A 1 176 ? -17.954 3.812 9.799 1.00 95.38 176 MET A N 1
ATOM 1321 C CA . MET A 1 176 ? -18.315 4.029 8.398 1.00 95.38 176 MET A CA 1
ATOM 1322 C C . MET A 1 176 ? -19.837 3.951 8.239 1.00 95.38 176 MET A C 1
ATOM 1324 O O . MET A 1 176 ? -20.409 2.861 8.209 1.00 95.38 176 MET A O 1
ATOM 1328 N N . GLY A 1 177 ? -20.510 5.099 8.130 1.00 91.50 177 GLY A N 1
ATOM 1329 C CA . GLY A 1 177 ? -21.976 5.133 8.142 1.00 91.50 177 GLY A CA 1
ATOM 1330 C C . GLY A 1 177 ? -22.521 4.565 9.456 1.00 91.50 177 GLY A C 1
ATOM 1331 O O . GLY A 1 177 ? -22.238 5.115 10.520 1.00 91.50 177 GLY A O 1
ATOM 1332 N N . ASP A 1 178 ? -23.254 3.455 9.379 1.00 91.56 178 ASP A N 1
ATOM 1333 C CA . ASP A 1 178 ? -23.839 2.764 10.541 1.00 91.56 178 ASP A CA 1
ATOM 1334 C C . ASP A 1 178 ? -22.985 1.597 11.058 1.00 91.56 178 ASP A C 1
ATOM 1336 O O . ASP A 1 178 ? -23.335 0.956 12.046 1.00 91.56 178 ASP A O 1
ATOM 1340 N N . VAL A 1 179 ? -21.863 1.301 10.396 1.00 93.88 179 VAL A N 1
ATOM 1341 C CA . VAL A 1 179 ? -20.954 0.232 10.815 1.00 93.88 179 VAL A CA 1
ATOM 1342 C C . VAL A 1 179 ? -19.881 0.820 11.719 1.00 93.88 179 VAL A C 1
ATOM 1344 O O . VAL A 1 179 ? -19.153 1.728 11.318 1.00 93.88 179 VAL A O 1
ATOM 1347 N N . GLU A 1 180 ? -19.752 0.269 12.921 1.00 94.56 180 GLU A N 1
ATOM 1348 C CA . GLU A 1 180 ? -18.693 0.607 13.869 1.00 94.56 180 GLU A CA 1
ATOM 1349 C C . GLU A 1 180 ? -17.795 -0.604 14.123 1.00 94.56 180 GLU A C 1
ATOM 1351 O O . GLU A 1 180 ? -18.257 -1.745 14.199 1.00 94.56 180 GLU A O 1
ATOM 1356 N N . ARG A 1 181 ? -16.493 -0.356 14.282 1.00 94.81 181 ARG A N 1
ATOM 1357 C CA . ARG A 1 181 ? -15.507 -1.372 14.647 1.00 94.81 181 ARG A CA 1
ATOM 1358 C C . ARG A 1 181 ? -14.490 -0.792 15.612 1.00 94.81 181 ARG A C 1
ATOM 1360 O O . ARG A 1 181 ? -13.901 0.257 15.371 1.00 94.81 181 ARG A O 1
ATOM 1367 N N . VAL A 1 182 ? -14.256 -1.510 16.702 1.00 96.38 182 VAL A N 1
ATOM 1368 C CA . VAL A 1 182 ? -13.144 -1.220 17.605 1.00 96.38 182 VAL A CA 1
ATOM 1369 C C . VAL A 1 182 ? -11.877 -1.813 17.005 1.00 96.38 182 VAL A C 1
ATOM 1371 O O . VAL A 1 182 ? -11.831 -3.006 16.709 1.00 96.38 182 VAL A O 1
ATOM 1374 N N . VAL A 1 183 ? -10.852 -0.987 16.853 1.00 96.44 183 VAL A N 1
ATOM 1375 C CA . VAL A 1 183 ? -9.541 -1.383 16.340 1.00 96.44 183 VAL A CA 1
ATOM 1376 C C . VAL A 1 183 ? -8.489 -1.188 17.421 1.00 96.44 183 VAL A C 1
ATOM 1378 O O . VAL A 1 183 ? -8.560 -0.250 18.217 1.00 96.44 183 V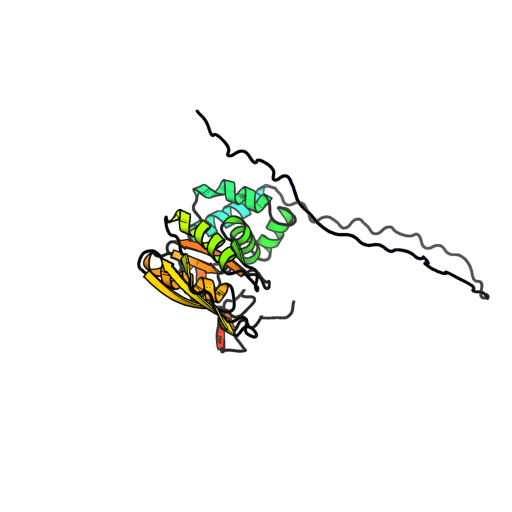AL A O 1
ATOM 1381 N N . ARG A 1 184 ? -7.524 -2.105 17.464 1.00 96.81 184 ARG A N 1
ATOM 1382 C CA . ARG A 1 184 ? -6.311 -1.996 18.274 1.00 96.81 184 ARG A CA 1
ATOM 1383 C C . ARG A 1 184 ? -5.141 -1.993 17.313 1.00 96.81 184 ARG A C 1
ATOM 1385 O O . ARG A 1 184 ? -5.126 -2.824 16.410 1.00 96.81 184 ARG A O 1
ATOM 1392 N N . PHE A 1 185 ? -4.222 -1.060 17.483 1.00 95.81 185 PHE A N 1
ATOM 1393 C CA . PHE A 1 185 ? -3.144 -0.872 16.528 1.00 95.81 185 PHE A CA 1
ATOM 1394 C C . PHE A 1 185 ? -1.902 -0.319 17.210 1.00 95.81 185 PHE A C 1
ATOM 1396 O O . PHE A 1 185 ? -2.009 0.566 18.060 1.00 95.81 185 PHE A O 1
ATOM 1403 N N . LYS A 1 186 ? -0.741 -0.862 16.839 1.00 93.94 186 LYS A N 1
ATOM 1404 C CA . LYS A 1 186 ? 0.570 -0.353 17.268 1.00 93.94 186 LYS A CA 1
ATOM 1405 C C . LYS A 1 186 ? 1.235 0.522 16.202 1.00 93.94 186 LYS A C 1
ATOM 1407 O O . LYS A 1 186 ? 1.964 1.449 16.526 1.00 93.94 186 LYS A O 1
ATOM 1412 N N . ASP A 1 187 ? 0.952 0.236 14.933 1.00 93.44 187 ASP A N 1
ATOM 1413 C CA . ASP A 1 187 ? 1.561 0.855 13.758 1.00 93.44 187 ASP A CA 1
ATOM 1414 C C . ASP A 1 187 ? 0.502 1.124 12.666 1.00 93.44 187 ASP A C 1
ATOM 1416 O O . ASP A 1 187 ? -0.696 0.843 12.828 1.00 93.44 187 ASP A O 1
ATOM 1420 N N . ALA A 1 188 ? 0.934 1.722 11.552 1.00 95.00 188 ALA A N 1
ATOM 1421 C CA . ALA A 1 188 ? 0.038 2.066 10.453 1.00 95.00 188 ALA A CA 1
ATOM 1422 C C . ALA A 1 188 ? -0.557 0.815 9.784 1.00 95.00 188 ALA A C 1
ATOM 1424 O O . ALA A 1 188 ? -1.694 0.856 9.315 1.00 95.00 188 ALA A O 1
ATOM 1425 N N . ARG A 1 189 ? 0.173 -0.308 9.766 1.00 93.38 189 ARG A N 1
ATOM 1426 C CA . ARG A 1 189 ? -0.273 -1.579 9.181 1.00 93.38 189 ARG A CA 1
ATOM 1427 C C . ARG A 1 189 ? -1.459 -2.150 9.955 1.00 93.38 189 ARG A C 1
ATOM 1429 O O . ARG A 1 189 ? -2.466 -2.508 9.340 1.00 93.38 189 ARG A O 1
ATOM 1436 N N . ASP A 1 190 ? -1.392 -2.177 11.283 1.00 94.19 190 ASP A N 1
ATOM 1437 C CA . ASP A 1 190 ? -2.506 -2.615 12.127 1.00 94.19 190 ASP A CA 1
ATOM 1438 C C . ASP A 1 190 ? -3.735 -1.709 11.962 1.00 94.19 190 ASP A C 1
ATOM 1440 O O . ASP A 1 190 ? -4.868 -2.193 11.853 1.00 94.19 190 ASP A O 1
ATOM 1444 N N . PHE A 1 191 ? -3.521 -0.389 11.893 1.00 96.56 191 PHE A N 1
ATOM 1445 C CA . PHE A 1 191 ? -4.602 0.569 11.661 1.00 96.56 191 PHE A CA 1
ATOM 1446 C C . PHE A 1 191 ? -5.291 0.316 10.313 1.00 96.56 191 PHE A C 1
ATOM 1448 O O . PHE A 1 191 ? -6.517 0.189 10.247 1.00 96.56 191 PHE A O 1
ATOM 1455 N N . ILE A 1 192 ? -4.507 0.181 9.238 1.00 96.81 192 ILE A N 1
ATOM 1456 C CA . ILE A 1 192 ? -5.020 -0.070 7.889 1.00 96.81 192 ILE A CA 1
ATOM 1457 C C . ILE A 1 192 ? -5.679 -1.448 7.776 1.00 96.81 192 ILE A C 1
ATOM 1459 O O . ILE A 1 192 ? -6.669 -1.579 7.058 1.00 96.81 192 ILE A O 1
ATOM 1463 N N . ARG A 1 193 ? -5.232 -2.462 8.526 1.00 95.44 193 ARG A N 1
ATOM 1464 C CA . ARG A 1 193 ? -5.942 -3.749 8.622 1.00 95.44 193 ARG A CA 1
ATOM 1465 C C . ARG A 1 193 ? -7.363 -3.555 9.157 1.00 95.44 193 ARG A C 1
ATOM 1467 O O . ARG A 1 193 ? -8.316 -4.041 8.552 1.00 95.44 193 ARG A O 1
ATOM 1474 N N . GLY A 1 194 ? -7.519 -2.768 10.222 1.00 95.88 194 GLY A N 1
ATOM 1475 C CA . GLY A 1 194 ? -8.831 -2.413 10.765 1.00 95.88 194 GLY A CA 1
ATOM 1476 C C . GLY A 1 194 ? -9.711 -1.620 9.788 1.00 95.88 194 GLY A C 1
ATOM 1477 O O . GLY A 1 194 ? -10.921 -1.847 9.723 1.00 95.88 194 GLY A O 1
ATOM 1478 N N . VAL A 1 195 ? -9.110 -0.730 8.992 1.00 97.31 195 VAL A N 1
ATOM 1479 C CA . VAL A 1 195 ? -9.789 -0.027 7.889 1.00 97.31 195 VAL A CA 1
ATOM 1480 C C . VAL A 1 195 ? -10.242 -1.009 6.805 1.00 97.31 195 VAL A C 1
ATOM 1482 O O . VAL A 1 195 ? -11.401 -0.964 6.393 1.00 97.31 195 VAL A O 1
ATOM 1485 N N . ASN A 1 196 ? -9.360 -1.910 6.366 1.00 97.00 196 ASN A N 1
ATOM 1486 C CA . ASN A 1 196 ? -9.639 -2.916 5.340 1.00 97.00 196 ASN A CA 1
ATOM 1487 C C . ASN A 1 196 ? 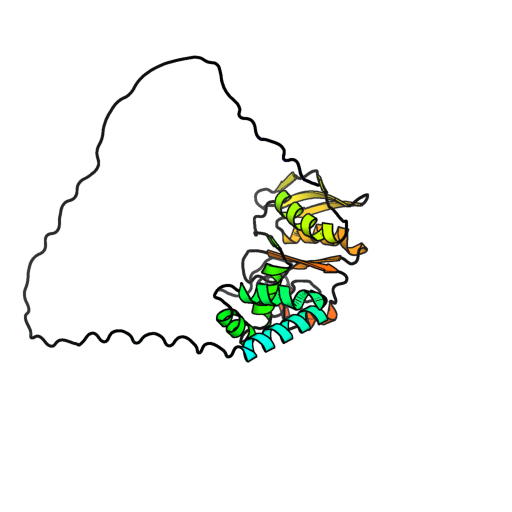-10.814 -3.808 5.723 1.00 97.00 196 ASN A C 1
ATOM 1489 O O . ASN A 1 196 ? -11.697 -4.036 4.900 1.00 97.00 196 ASN A O 1
ATOM 1493 N N . ASP A 1 197 ? -10.886 -4.226 6.983 1.00 95.00 197 ASP A N 1
ATOM 1494 C CA . ASP A 1 197 ? -12.004 -5.020 7.477 1.00 95.00 197 ASP A CA 1
ATOM 1495 C C . ASP A 1 197 ? -13.363 -4.303 7.336 1.00 95.00 197 ASP A C 1
ATOM 1497 O O . ASP A 1 197 ? -14.384 -4.949 7.094 1.00 95.00 197 ASP A O 1
ATOM 1501 N N . LEU A 1 198 ? -13.396 -2.971 7.480 1.00 95.81 198 LEU A N 1
ATOM 1502 C CA . LEU A 1 198 ? -14.614 -2.169 7.312 1.00 95.81 198 LEU A CA 1
ATOM 1503 C C . LEU A 1 198 ? -14.998 -1.984 5.842 1.00 95.81 198 LEU A C 1
ATOM 1505 O O . LEU A 1 198 ? -16.186 -1.988 5.514 1.00 95.81 198 LEU A O 1
ATOM 1509 N N . ILE A 1 199 ? -14.018 -1.803 4.954 1.00 96.25 199 ILE A N 1
ATOM 1510 C CA . ILE A 1 199 ? -14.267 -1.512 3.533 1.00 96.25 199 ILE A CA 1
ATOM 1511 C C . ILE A 1 199 ? -14.358 -2.771 2.658 1.00 96.25 199 ILE A C 1
ATOM 1513 O O . ILE A 1 199 ? -14.860 -2.685 1.535 1.00 96.25 199 ILE A O 1
ATOM 1517 N N . ALA A 1 200 ? -13.964 -3.943 3.167 1.00 94.69 200 ALA A N 1
ATOM 1518 C CA . ALA A 1 200 ? -14.003 -5.218 2.447 1.00 94.69 200 ALA A CA 1
ATOM 1519 C C . ALA A 1 200 ? -15.370 -5.539 1.796 1.00 94.69 200 ALA A C 1
ATOM 1521 O O . ALA A 1 200 ? -15.381 -5.921 0.623 1.00 94.69 200 ALA A O 1
ATOM 1522 N N . PRO A 1 201 ? -16.541 -5.298 2.435 1.00 94.69 201 PRO A N 1
ATOM 1523 C CA . PRO A 1 201 ? -17.848 -5.504 1.794 1.00 94.69 201 PRO A CA 1
ATOM 1524 C C . PRO A 1 201 ? -18.101 -4.636 0.550 1.00 94.69 201 PRO A C 1
ATOM 1526 O O . PRO A 1 201 ? -19.018 -4.906 -0.224 1.00 94.69 201 PRO A O 1
ATOM 1529 N N . ARG A 1 202 ? -17.316 -3.570 0.344 1.00 95.12 202 ARG A N 1
ATOM 1530 C CA . ARG A 1 202 ? -17.353 -2.720 -0.859 1.00 95.12 202 ARG A CA 1
ATOM 1531 C C . ARG A 1 202 ? -16.401 -3.202 -1.953 1.00 95.12 202 ARG A C 1
ATOM 1533 O O . ARG A 1 202 ? -16.280 -2.526 -2.973 1.00 95.12 202 ARG A O 1
ATOM 1540 N N . LYS A 1 203 ? -15.754 -4.357 -1.757 1.00 95.62 203 LYS A N 1
ATOM 1541 C CA . LYS A 1 203 ? -14.673 -4.876 -2.604 1.00 95.62 203 LYS A CA 1
ATOM 1542 C C . LYS A 1 203 ? -13.536 -3.865 -2.755 1.00 95.62 203 LYS A C 1
ATOM 1544 O O . LYS A 1 203 ? -13.021 -3.664 -3.849 1.00 95.62 203 LYS A O 1
ATOM 1549 N N . LEU A 1 204 ? -13.198 -3.172 -1.674 1.00 96.75 204 LEU A N 1
ATOM 1550 C CA . LEU A 1 204 ? -12.075 -2.244 -1.623 1.00 96.75 204 LEU A CA 1
ATOM 1551 C C . LEU A 1 204 ? -11.029 -2.783 -0.656 1.00 96.75 204 LEU A C 1
ATOM 1553 O O . LEU A 1 204 ? -11.383 -3.402 0.346 1.00 96.75 204 LEU A O 1
ATOM 1557 N N . ALA A 1 205 ? -9.762 -2.509 -0.943 1.00 97.06 205 ALA A N 1
ATOM 1558 C CA . ALA A 1 205 ? -8.665 -2.771 -0.027 1.00 97.06 205 ALA A CA 1
ATOM 1559 C C . ALA A 1 205 ? -7.557 -1.736 -0.217 1.00 97.06 205 ALA A C 1
ATOM 1561 O O . ALA A 1 205 ? -7.189 -1.403 -1.343 1.00 97.06 205 ALA A O 1
ATOM 1562 N N . PHE A 1 206 ? -7.000 -1.258 0.886 1.00 97.69 206 PHE A N 1
ATOM 1563 C CA . PHE A 1 206 ? -5.670 -0.678 0.910 1.00 97.69 206 PHE A CA 1
ATOM 1564 C C . PHE A 1 206 ? -4.647 -1.810 0.876 1.00 97.69 206 PHE A C 1
ATOM 1566 O O . PHE A 1 206 ? -4.533 -2.588 1.823 1.00 97.69 206 PHE A O 1
ATOM 1573 N N . LEU A 1 207 ? -3.928 -1.905 -0.234 1.00 97.44 207 LEU A N 1
ATOM 1574 C CA . LEU A 1 207 ? -2.809 -2.811 -0.423 1.00 97.44 207 LEU A CA 1
ATOM 1575 C C . LEU A 1 207 ? -1.551 -2.165 0.146 1.00 97.44 207 LEU A C 1
ATOM 1577 O O . LEU A 1 207 ? -1.255 -1.022 -0.202 1.00 97.44 207 LEU A O 1
ATOM 1581 N N . GLU A 1 208 ? -0.812 -2.882 0.988 1.00 96.94 208 GLU A N 1
ATOM 1582 C CA . GLU A 1 208 ? 0.527 -2.459 1.397 1.00 96.94 208 GLU A CA 1
ATOM 1583 C C . GLU A 1 208 ? 1.511 -2.736 0.253 1.00 96.94 208 GLU A C 1
ATOM 1585 O O . GLU A 1 208 ? 1.541 -3.833 -0.306 1.00 96.94 208 GLU A O 1
ATOM 1590 N N . LEU A 1 209 ? 2.286 -1.725 -0.121 1.00 97.25 209 LEU A N 1
ATOM 1591 C CA . LEU A 1 209 ? 3.366 -1.798 -1.095 1.00 97.25 209 LEU A CA 1
ATOM 1592 C C . LEU A 1 209 ? 4.693 -1.876 -0.342 1.00 97.25 209 LEU A C 1
ATOM 1594 O O . LEU A 1 209 ? 4.899 -1.124 0.609 1.00 97.25 209 LEU A O 1
ATOM 1598 N N . GLU A 1 210 ? 5.592 -2.750 -0.788 1.00 95.44 210 GLU A N 1
ATOM 1599 C CA . GLU A 1 210 ? 6.938 -2.841 -0.217 1.00 95.44 210 GLU A CA 1
ATOM 1600 C C . GLU A 1 210 ? 7.717 -1.538 -0.440 1.00 95.44 210 GLU A C 1
ATOM 1602 O O . GLU A 1 210 ? 7.695 -0.945 -1.526 1.00 95.44 210 GLU A O 1
ATOM 1607 N N . THR A 1 211 ? 8.402 -1.084 0.603 1.00 91.81 211 THR A N 1
ATOM 1608 C CA . THR A 1 211 ? 9.158 0.171 0.593 1.00 91.81 211 THR A CA 1
ATOM 1609 C C . THR A 1 211 ? 10.656 -0.061 0.722 1.00 91.81 211 THR A C 1
ATOM 1611 O O . THR A 1 211 ? 11.420 0.829 0.331 1.00 91.81 211 THR A O 1
ATOM 1614 N N . TRP A 1 212 ? 11.077 -1.246 1.192 1.00 92.38 212 TRP A N 1
ATOM 1615 C CA . TRP A 1 212 ? 12.458 -1.549 1.581 1.00 92.38 212 TRP A CA 1
ATOM 1616 C C . TRP A 1 212 ? 13.009 -0.500 2.552 1.00 92.38 212 TRP A C 1
ATOM 1618 O O . TRP A 1 212 ? 14.138 -0.030 2.413 1.00 92.38 212 TRP A O 1
ATOM 1628 N N . SER A 1 213 ? 12.153 -0.044 3.464 1.00 88.44 213 SER A N 1
ATOM 1629 C CA . SER A 1 213 ? 12.480 0.925 4.498 1.00 88.44 213 SER A CA 1
ATOM 1630 C C . SER A 1 213 ? 11.572 0.705 5.711 1.00 88.44 213 SER A C 1
ATOM 1632 O O . SER A 1 213 ? 10.704 -0.164 5.698 1.00 88.44 213 SER A O 1
ATOM 1634 N N . SER A 1 214 ? 11.761 1.485 6.774 1.00 85.12 214 SER A N 1
ATOM 1635 C CA . SER A 1 214 ? 10.882 1.437 7.944 1.00 85.12 214 SER A CA 1
ATOM 1636 C C . SER A 1 214 ? 9.522 2.116 7.724 1.00 85.12 214 SER A C 1
ATOM 1638 O O . SER A 1 214 ? 8.641 1.984 8.571 1.00 85.12 214 SER A O 1
ATOM 1640 N N . ASP A 1 215 ? 9.329 2.854 6.624 1.00 90.81 215 ASP A N 1
ATOM 1641 C CA . ASP A 1 215 ? 8.037 3.448 6.269 1.00 90.81 215 ASP A CA 1
ATOM 1642 C C . ASP A 1 215 ? 7.087 2.448 5.589 1.00 90.81 215 ASP A C 1
ATOM 1644 O O . ASP A 1 215 ? 7.490 1.421 5.047 1.00 90.81 215 ASP A O 1
ATOM 1648 N N . PHE A 1 216 ? 5.796 2.776 5.587 1.00 93.31 216 PHE A N 1
ATOM 1649 C CA . PHE A 1 216 ? 4.764 2.006 4.902 1.00 93.31 216 PHE A CA 1
ATOM 1650 C C . PHE A 1 216 ? 4.231 2.777 3.701 1.00 93.31 216 PHE A C 1
ATOM 1652 O O . PHE A 1 216 ? 4.104 4.004 3.740 1.00 93.31 216 PHE A O 1
ATOM 1659 N N . ALA A 1 217 ? 3.832 2.066 2.651 1.00 96.00 217 ALA A N 1
ATOM 1660 C CA . ALA A 1 217 ? 3.115 2.644 1.524 1.00 96.00 217 ALA A CA 1
ATOM 1661 C C . ALA A 1 217 ? 1.814 1.882 1.283 1.00 96.00 217 ALA A C 1
ATOM 1663 O O . ALA A 1 217 ? 1.812 0.658 1.232 1.00 96.00 217 ALA A O 1
ATOM 1664 N N . PHE A 1 218 ? 0.709 2.6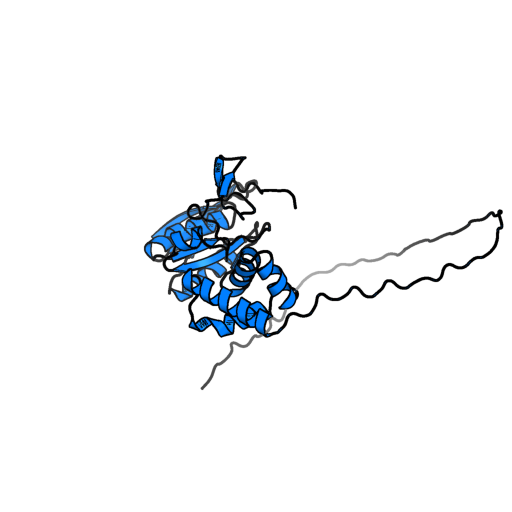03 1.096 1.00 97.56 218 PHE A N 1
ATOM 1665 C CA . PHE A 1 218 ? -0.600 1.995 0.870 1.00 97.56 218 PHE A CA 1
ATOM 1666 C C . PHE A 1 218 ? -1.246 2.505 -0.410 1.00 97.56 218 PHE A C 1
ATOM 1668 O O . PHE A 1 218 ? -1.201 3.699 -0.705 1.00 97.56 218 PHE A O 1
ATOM 1675 N N . LEU A 1 219 ? -1.905 1.607 -1.139 1.00 97.38 219 LEU A N 1
ATOM 1676 C CA . LEU A 1 219 ? -2.660 1.901 -2.352 1.00 97.38 219 LEU A CA 1
ATOM 1677 C C . LEU A 1 219 ? -4.092 1.384 -2.227 1.00 97.38 219 LEU A C 1
ATOM 1679 O O . LEU A 1 219 ? -4.302 0.195 -2.021 1.00 97.38 219 LEU A O 1
ATOM 1683 N N . LEU A 1 220 ? -5.082 2.256 -2.416 1.00 97.44 220 LEU A N 1
ATOM 1684 C CA . LEU A 1 220 ? -6.481 1.833 -2.477 1.00 97.44 220 LEU A CA 1
ATOM 1685 C C . LEU A 1 220 ? -6.794 1.208 -3.840 1.00 97.44 220 LEU A C 1
ATOM 1687 O O . LEU A 1 220 ? -6.679 1.877 -4.867 1.00 97.44 220 LEU A O 1
ATOM 1691 N N . VAL A 1 221 ? -7.251 -0.040 -3.835 1.00 96.31 221 VAL A N 1
ATOM 1692 C CA . VAL A 1 221 ? -7.634 -0.796 -5.032 1.00 96.31 221 VAL A CA 1
ATOM 1693 C C . VAL A 1 221 ? -9.055 -1.326 -4.880 1.00 96.31 221 VAL A C 1
ATOM 1695 O O . VAL A 1 221 ? -9.485 -1.712 -3.790 1.00 96.31 221 VAL A O 1
ATOM 1698 N N . ARG A 1 222 ? -9.792 -1.335 -5.993 1.00 95.44 222 ARG A N 1
ATOM 1699 C CA . ARG A 1 222 ? -11.099 -1.982 -6.101 1.00 95.44 222 ARG A CA 1
ATOM 1700 C C . ARG A 1 222 ? -10.936 -3.356 -6.731 1.00 95.44 222 ARG A C 1
ATOM 1702 O O . ARG A 1 222 ? -10.319 -3.457 -7.780 1.00 95.44 222 ARG A O 1
ATOM 1709 N N . ASP A 1 223 ? -11.559 -4.348 -6.108 1.00 95.00 223 ASP A N 1
ATOM 1710 C CA . ASP A 1 223 ? -11.572 -5.754 -6.515 1.00 95.00 223 ASP A CA 1
ATOM 1711 C C . ASP A 1 223 ? -10.152 -6.285 -6.810 1.00 95.00 223 ASP A C 1
ATOM 1713 O O . ASP A 1 223 ? -9.828 -6.562 -7.962 1.00 95.00 223 ASP A O 1
ATOM 1717 N N . PRO A 1 224 ? -9.255 -6.358 -5.801 1.00 94.06 224 PRO A N 1
ATOM 1718 C CA . PRO A 1 224 ? -7.865 -6.746 -6.033 1.00 94.06 224 PRO A CA 1
ATOM 1719 C C . PRO A 1 224 ? -7.757 -8.134 -6.680 1.00 94.06 224 PRO A C 1
ATOM 1721 O O . PRO A 1 224 ? -8.249 -9.125 -6.140 1.00 94.06 224 PRO A O 1
ATOM 1724 N N . HIS A 1 225 ? -7.077 -8.214 -7.826 1.00 94.81 225 HIS A N 1
ATOM 1725 C CA . HIS A 1 225 ? -6.865 -9.460 -8.565 1.00 94.81 225 HIS A CA 1
ATOM 1726 C C . HIS A 1 225 ? -5.741 -10.292 -7.928 1.00 94.81 225 HIS A C 1
ATOM 1728 O O . HIS A 1 225 ? -4.627 -10.338 -8.449 1.00 94.81 225 HIS A O 1
ATOM 1734 N N . TRP A 1 226 ? -6.019 -10.929 -6.788 1.00 93.94 226 TRP A N 1
ATOM 1735 C CA . TRP A 1 226 ? -5.004 -11.605 -5.969 1.00 93.94 226 TRP A CA 1
ATOM 1736 C C . TRP A 1 226 ? -4.151 -12.620 -6.729 1.00 93.94 226 TRP A C 1
ATOM 1738 O O . TRP A 1 226 ? -2.937 -12.592 -6.574 1.00 93.94 226 TRP A O 1
ATOM 1748 N N . ASP A 1 227 ? -4.745 -13.428 -7.609 1.00 93.44 227 ASP A N 1
ATOM 1749 C CA . ASP A 1 227 ? -3.997 -14.422 -8.391 1.00 93.44 227 ASP A CA 1
ATOM 1750 C C . ASP A 1 227 ? -2.932 -13.766 -9.283 1.00 93.44 227 ASP A C 1
ATOM 1752 O O . ASP A 1 227 ? -1.789 -14.218 -9.355 1.00 93.44 227 ASP A O 1
ATOM 1756 N N . LYS A 1 228 ? -3.276 -12.640 -9.922 1.00 95.25 228 LYS A N 1
ATOM 1757 C CA . LYS A 1 228 ? -2.326 -11.876 -10.741 1.00 95.25 228 LYS A CA 1
ATOM 1758 C C . LYS A 1 228 ? -1.292 -11.150 -9.886 1.00 95.25 228 LYS A C 1
ATOM 1760 O O . LYS A 1 228 ? -0.123 -11.090 -10.256 1.00 95.25 228 LYS A O 1
ATOM 1765 N N . LEU A 1 229 ? -1.716 -10.595 -8.749 1.00 96.06 229 LEU A N 1
ATOM 1766 C CA . LEU A 1 229 ? -0.830 -9.903 -7.812 1.00 96.06 229 LEU A CA 1
ATOM 1767 C C . LEU A 1 229 ? 0.178 -10.856 -7.161 1.00 96.06 229 LEU A C 1
ATOM 1769 O O . LEU A 1 229 ? 1.295 -10.439 -6.889 1.00 96.06 229 LEU A O 1
ATOM 1773 N N . ALA A 1 230 ? -0.182 -12.120 -6.942 1.00 93.44 230 ALA A N 1
ATOM 1774 C CA . ALA A 1 230 ? 0.725 -13.137 -6.417 1.00 93.44 230 ALA A CA 1
ATOM 1775 C C . ALA A 1 230 ? 1.754 -13.604 -7.461 1.00 93.44 230 ALA A C 1
ATOM 1777 O O . ALA A 1 230 ? 2.868 -13.966 -7.100 1.00 93.44 230 ALA A O 1
ATOM 1778 N N . ALA A 1 231 ? 1.400 -13.576 -8.750 1.00 92.75 231 ALA A N 1
ATOM 1779 C CA . ALA A 1 231 ? 2.259 -14.038 -9.844 1.00 92.75 231 ALA A CA 1
ATOM 1780 C C . ALA A 1 231 ? 3.130 -12.936 -10.485 1.00 92.75 231 ALA A C 1
ATOM 1782 O O . ALA A 1 231 ? 3.949 -13.222 -11.362 1.00 92.75 231 ALA A O 1
ATOM 1783 N N . THR A 1 232 ? 2.935 -11.669 -10.113 1.00 94.00 232 THR A N 1
ATOM 1784 C CA . THR A 1 232 ? 3.598 -10.539 -10.777 1.00 94.00 232 THR A CA 1
ATOM 1785 C C . THR A 1 232 ? 5.058 -10.367 -10.366 1.00 94.00 232 THR A C 1
ATOM 1787 O O . THR A 1 232 ? 5.444 -10.618 -9.230 1.00 94.00 232 THR A O 1
ATOM 1790 N N . LYS A 1 233 ? 5.864 -9.840 -11.294 1.00 93.38 233 LYS A N 1
ATOM 1791 C CA . LYS A 1 233 ? 7.248 -9.389 -11.057 1.00 93.38 233 LYS A CA 1
ATOM 1792 C C . LYS A 1 233 ? 7.416 -7.875 -11.215 1.00 93.38 233 LYS A C 1
ATOM 1794 O O . LYS A 1 233 ? 8.537 -7.378 -11.258 1.00 93.38 233 LYS A O 1
ATOM 1799 N N . LEU A 1 234 ? 6.308 -7.142 -11.351 1.00 96.00 234 LEU A N 1
ATOM 1800 C CA . LEU A 1 234 ? 6.311 -5.698 -11.622 1.00 96.00 234 LEU A CA 1
ATOM 1801 C C . LEU A 1 234 ? 6.120 -4.846 -10.372 1.00 96.00 234 LEU A C 1
ATOM 1803 O O . LEU A 1 234 ? 6.521 -3.684 -10.353 1.00 96.00 234 LEU A O 1
ATOM 1807 N N . VAL A 1 235 ? 5.513 -5.408 -9.331 1.00 96.75 235 VAL A N 1
ATOM 1808 C CA . VAL A 1 235 ? 5.301 -4.739 -8.048 1.00 96.75 235 VAL A CA 1
ATOM 1809 C C . VAL A 1 235 ? 5.390 -5.746 -6.914 1.00 96.75 235 VAL A C 1
ATOM 1811 O O . VAL A 1 235 ? 5.149 -6.932 -7.120 1.00 96.75 235 VAL A O 1
ATOM 1814 N N . VAL A 1 236 ? 5.684 -5.268 -5.711 1.00 97.00 236 VAL A N 1
ATOM 1815 C CA . VAL A 1 236 ? 5.645 -6.077 -4.496 1.00 97.00 236 VAL A CA 1
ATOM 1816 C C . VAL A 1 236 ? 4.513 -5.567 -3.618 1.00 97.00 236 VAL A C 1
ATOM 1818 O O . VAL A 1 236 ? 4.585 -4.483 -3.040 1.00 97.00 236 VAL A O 1
ATOM 1821 N N . VAL A 1 237 ? 3.447 -6.361 -3.551 1.00 96.75 237 VAL A N 1
ATOM 1822 C CA . VAL A 1 237 ? 2.325 -6.154 -2.635 1.00 96.75 237 VAL A CA 1
ATOM 1823 C C . VAL A 1 237 ? 2.522 -7.066 -1.436 1.00 96.75 237 VAL A C 1
ATOM 1825 O O . VAL A 1 237 ? 2.795 -8.256 -1.604 1.00 96.75 237 VAL A O 1
ATOM 1828 N N . LYS A 1 238 ? 2.359 -6.524 -0.232 1.00 95.25 238 LYS A N 1
ATOM 1829 C CA . LYS A 1 238 ? 2.461 -7.274 1.016 1.00 95.25 238 LYS A CA 1
ATOM 1830 C C . LYS A 1 238 ? 1.074 -7.638 1.516 1.00 95.25 238 LYS A C 1
ATOM 1832 O O . LYS A 1 238 ? 0.334 -6.805 2.033 1.00 95.25 238 LYS A O 1
ATOM 1837 N N . ALA A 1 239 ? 0.711 -8.898 1.329 1.00 94.31 239 ALA A N 1
ATOM 1838 C CA . ALA A 1 239 ? -0.540 -9.467 1.794 1.00 94.31 239 ALA A CA 1
ATOM 1839 C C . ALA A 1 239 ? -0.370 -10.982 1.989 1.00 94.31 239 ALA A C 1
ATOM 1841 O O . ALA A 1 239 ? 0.467 -11.583 1.317 1.00 94.31 239 ALA A O 1
ATOM 1842 N N . PRO A 1 240 ? -1.173 -11.639 2.844 1.00 93.31 240 PRO A N 1
ATOM 1843 C CA . PRO A 1 240 ? -1.131 -13.097 2.971 1.00 93.31 240 PRO A CA 1
ATOM 1844 C C . PRO A 1 240 ? -1.279 -13.830 1.626 1.00 93.31 240 PRO A C 1
ATOM 1846 O O . PRO A 1 240 ? -0.671 -14.870 1.414 1.00 93.31 240 PRO A O 1
ATOM 1849 N N . GLN A 1 241 ? -2.045 -13.261 0.693 1.00 94.31 241 GLN A N 1
ATOM 1850 C CA . GLN A 1 241 ? -2.296 -13.810 -0.640 1.00 94.31 241 GLN A CA 1
ATOM 1851 C C . GLN A 1 241 ? -1.068 -13.775 -1.563 1.00 94.31 241 GLN A C 1
ATOM 1853 O O . GLN A 1 241 ? -1.033 -14.506 -2.545 1.00 94.31 241 GLN A O 1
ATOM 1858 N N . THR A 1 242 ? -0.079 -12.925 -1.279 1.00 95.06 242 THR A N 1
ATOM 1859 C CA . THR A 1 242 ? 1.139 -12.760 -2.090 1.00 95.06 242 THR A CA 1
ATOM 1860 C C . THR A 1 242 ? 2.380 -13.347 -1.405 1.00 95.06 242 THR A C 1
ATOM 1862 O O . THR A 1 242 ? 3.504 -13.169 -1.875 1.00 95.06 242 THR A O 1
ATOM 1865 N N . ALA A 1 243 ? 2.189 -14.071 -0.298 1.00 94.69 243 ALA A N 1
ATOM 1866 C CA . ALA A 1 243 ? 3.241 -14.674 0.510 1.00 94.69 243 ALA A CA 1
ATOM 1867 C C . ALA A 1 243 ? 3.723 -16.023 -0.066 1.00 94.69 243 ALA A C 1
ATOM 1869 O O . ALA A 1 243 ? 3.487 -17.083 0.509 1.00 94.69 243 ALA A O 1
ATOM 1870 N N . VAL A 1 244 ? 4.363 -15.982 -1.237 1.00 91.00 244 VAL A N 1
ATOM 1871 C CA . VAL A 1 244 ? 4.799 -17.173 -2.001 1.00 91.00 244 VAL A CA 1
ATOM 1872 C C . VAL A 1 244 ? 6.312 -17.446 -1.943 1.00 91.00 244 VAL A C 1
ATOM 1874 O O . VAL A 1 244 ? 6.812 -18.302 -2.663 1.00 91.00 244 VAL A O 1
ATOM 1877 N N . GLY A 1 245 ? 7.051 -16.714 -1.107 1.00 88.62 245 GLY A N 1
ATOM 1878 C CA . GLY A 1 245 ? 8.516 -16.744 -1.014 1.00 88.62 245 GLY A CA 1
ATOM 1879 C C . GLY A 1 245 ? 9.098 -17.634 0.086 1.00 88.62 245 GLY A C 1
ATOM 1880 O O . GLY A 1 245 ? 10.316 -17.701 0.214 1.00 88.62 245 GLY A O 1
ATOM 1881 N N . GLY A 1 246 ? 8.261 -18.299 0.886 1.00 93.44 246 GLY A N 1
ATOM 1882 C CA . GLY A 1 246 ? 8.692 -19.166 1.987 1.00 93.44 246 GLY A CA 1
ATOM 1883 C C . GLY A 1 246 ? 8.090 -18.746 3.323 1.00 93.44 246 GLY A C 1
ATOM 1884 O O . GLY A 1 246 ? 6.982 -18.214 3.366 1.00 93.44 246 GLY A O 1
ATOM 1885 N N . GLU A 1 247 ? 8.822 -18.977 4.412 1.00 95.88 247 GLU A N 1
ATOM 1886 C CA . GLU A 1 247 ? 8.374 -18.711 5.782 1.00 95.88 247 GLU A CA 1
ATOM 1887 C C . GLU A 1 247 ? 9.353 -17.796 6.530 1.00 95.88 247 GLU A C 1
ATOM 1889 O O . GLU A 1 247 ? 10.565 -17.818 6.318 1.00 95.88 247 GLU A O 1
ATOM 1894 N N . CYS A 1 248 ? 8.817 -16.983 7.434 1.00 95.94 248 CYS A N 1
ATOM 1895 C CA . CYS A 1 248 ? 9.579 -16.151 8.349 1.00 95.94 248 CYS A CA 1
ATOM 1896 C C . CYS A 1 248 ? 10.277 -17.026 9.398 1.00 95.94 248 CYS A C 1
ATOM 1898 O O . CYS A 1 248 ? 9.604 -17.734 10.143 1.00 95.94 248 CYS A O 1
ATOM 1900 N N . GLY A 1 249 ? 11.601 -16.905 9.529 1.00 93.88 249 GLY A N 1
ATOM 1901 C CA . GLY A 1 249 ? 12.376 -17.677 10.510 1.00 93.88 249 GLY A CA 1
ATOM 1902 C C . GLY A 1 249 ? 12.005 -17.425 11.979 1.00 93.88 249 GLY A C 1
ATOM 1903 O O . GLY A 1 249 ? 12.187 -18.311 12.804 1.00 93.88 249 GLY A O 1
ATOM 1904 N N . GLU A 1 250 ? 11.443 -16.255 12.303 1.00 94.50 250 GLU A N 1
ATOM 1905 C CA . GLU A 1 250 ? 11.103 -15.875 13.685 1.00 94.50 250 GLU A CA 1
ATOM 1906 C C . GLU A 1 250 ? 9.724 -16.376 14.131 1.00 94.50 250 GLU A C 1
ATOM 1908 O O . GLU A 1 250 ? 9.535 -16.768 15.280 1.00 94.50 250 GLU A O 1
ATOM 1913 N N . CYS A 1 251 ? 8.726 -16.338 13.241 1.00 95.94 251 CYS A N 1
ATOM 1914 C CA . CYS A 1 251 ? 7.336 -16.644 13.607 1.00 95.94 251 CYS A CA 1
ATOM 1915 C C . CYS A 1 251 ? 6.668 -17.731 12.756 1.00 95.94 251 CYS A C 1
ATOM 1917 O O . CYS A 1 251 ? 5.500 -18.037 12.987 1.00 95.94 251 CYS A O 1
ATOM 1919 N N . GLY A 1 252 ? 7.363 -18.283 11.757 1.00 95.00 252 GLY A N 1
ATOM 1920 C CA . GLY A 1 252 ? 6.847 -19.317 10.852 1.00 95.00 252 GLY A CA 1
ATOM 1921 C C . GLY A 1 252 ? 5.756 -18.845 9.884 1.00 95.00 252 GLY A C 1
ATOM 1922 O O . GLY A 1 252 ? 5.189 -19.648 9.154 1.00 95.00 252 GLY A O 1
ATOM 1923 N N . ALA A 1 253 ? 5.414 -17.553 9.867 1.00 95.88 253 ALA A N 1
ATOM 1924 C CA . ALA A 1 253 ? 4.404 -17.038 8.947 1.00 95.88 253 ALA A CA 1
ATOM 1925 C C . ALA A 1 253 ? 4.915 -17.041 7.502 1.00 95.88 253 ALA A C 1
ATOM 1927 O O . ALA A 1 253 ? 6.078 -16.726 7.268 1.00 95.88 253 ALA A O 1
ATOM 1928 N N . ALA A 1 254 ? 4.033 -17.302 6.535 1.00 96.12 254 ALA A N 1
ATOM 1929 C CA . ALA A 1 254 ? 4.372 -17.184 5.121 1.00 96.12 254 ALA A CA 1
ATOM 1930 C C . ALA A 1 254 ? 4.837 -15.756 4.762 1.00 96.12 254 ALA A C 1
ATOM 1932 O O . ALA A 1 254 ? 4.284 -14.767 5.259 1.00 96.12 254 ALA A O 1
ATOM 1933 N N . VAL A 1 255 ? 5.832 -15.648 3.880 1.00 95.62 255 VAL A N 1
ATOM 1934 C CA . VAL A 1 255 ? 6.425 -14.380 3.415 1.00 95.62 255 VAL A CA 1
ATOM 1935 C C . VAL A 1 255 ? 6.496 -14.332 1.893 1.00 95.62 255 VAL A C 1
ATOM 1937 O O . VAL A 1 255 ? 6.478 -15.365 1.231 1.00 95.62 255 VAL A O 1
ATOM 1940 N N . GLY A 1 256 ? 6.546 -13.135 1.312 1.00 93.38 256 GLY A N 1
ATOM 1941 C CA . GLY A 1 256 ? 6.758 -12.956 -0.127 1.00 93.38 256 GLY A CA 1
ATOM 1942 C C . GLY A 1 256 ? 8.240 -12.949 -0.502 1.00 93.38 256 GLY A C 1
ATOM 1943 O O . GLY A 1 256 ? 9.085 -12.578 0.304 1.00 93.38 256 GLY A O 1
ATOM 1944 N N . GLU A 1 257 ? 8.545 -13.321 -1.748 1.00 90.88 257 GLU A N 1
ATOM 1945 C CA . GLU A 1 257 ? 9.920 -13.500 -2.258 1.00 90.88 257 GLU A CA 1
ATOM 1946 C C . GLU A 1 257 ? 10.789 -12.234 -2.147 1.00 90.88 257 GLU A C 1
ATOM 1948 O O . GLU A 1 257 ? 11.983 -12.323 -1.898 1.00 90.88 257 GLU A O 1
ATOM 1953 N N . ASN A 1 258 ? 10.186 -11.050 -2.304 1.00 93.00 258 ASN A N 1
ATOM 1954 C CA . ASN A 1 258 ? 10.888 -9.760 -2.324 1.00 93.00 258 ASN A CA 1
ATOM 1955 C C . ASN A 1 258 ? 10.518 -8.848 -1.142 1.00 93.00 258 ASN A C 1
ATOM 1957 O O . ASN A 1 258 ? 10.698 -7.631 -1.229 1.00 93.00 258 ASN A O 1
ATOM 1961 N N . TRP A 1 259 ? 9.935 -9.411 -0.080 1.00 94.19 259 TRP A N 1
ATOM 1962 C CA . TRP A 1 259 ? 9.564 -8.640 1.106 1.00 94.19 259 TRP A CA 1
ATOM 1963 C C . TRP A 1 259 ? 10.800 -8.310 1.939 1.00 94.19 259 TRP A C 1
ATOM 1965 O O . TRP A 1 259 ? 11.706 -9.129 2.055 1.00 94.19 259 TRP A O 1
ATOM 1975 N N . HIS A 1 260 ? 10.818 -7.123 2.539 1.00 92.94 260 HIS A N 1
ATOM 1976 C CA . HIS A 1 260 ? 11.887 -6.692 3.440 1.00 92.94 260 HIS A CA 1
ATOM 1977 C C . HIS A 1 260 ? 11.604 -7.077 4.899 1.00 92.94 260 HIS A C 1
ATOM 1979 O O . HIS A 1 260 ? 12.523 -7.264 5.686 1.00 92.94 260 HIS A O 1
ATOM 1985 N N . ASP A 1 261 ? 10.336 -7.210 5.284 1.00 93.12 261 ASP A N 1
ATOM 1986 C CA . ASP A 1 261 ? 9.938 -7.591 6.640 1.00 93.12 261 ASP A CA 1
ATOM 1987 C C . ASP A 1 261 ? 8.686 -8.471 6.663 1.00 93.12 261 ASP A C 1
ATOM 1989 O O . ASP A 1 261 ? 7.828 -8.439 5.770 1.00 93.12 261 ASP A O 1
ATOM 1993 N N . CYS A 1 262 ? 8.566 -9.256 7.732 1.00 92.94 262 CYS A N 1
ATOM 1994 C CA . CYS A 1 262 ? 7.434 -10.130 7.971 1.00 92.94 262 CYS A CA 1
ATOM 1995 C C . CYS A 1 262 ? 6.164 -9.326 8.269 1.00 92.94 262 CYS A C 1
ATOM 1997 O O . CYS A 1 262 ? 6.088 -8.596 9.257 1.00 92.94 262 CYS A O 1
ATOM 1999 N N . LEU A 1 263 ? 5.101 -9.562 7.495 1.00 91.19 263 LEU A N 1
ATOM 2000 C CA . LEU A 1 263 ? 3.797 -8.932 7.722 1.00 91.19 263 LEU A CA 1
ATOM 2001 C C . LEU A 1 263 ? 3.185 -9.284 9.096 1.00 91.19 263 LEU A C 1
ATOM 2003 O O . LEU A 1 263 ? 2.419 -8.493 9.650 1.00 91.19 263 LEU A O 1
ATOM 2007 N N . SER A 1 264 ? 3.514 -10.461 9.638 1.00 90.88 264 SER A N 1
ATOM 2008 C CA . SER A 1 264 ? 2.944 -10.980 10.887 1.00 90.88 264 SER A CA 1
ATOM 2009 C C . SER A 1 264 ? 3.671 -10.484 12.135 1.00 90.88 264 SER A C 1
ATOM 2011 O O . SER A 1 264 ? 3.015 -10.007 13.059 1.00 90.88 264 SER A O 1
ATOM 2013 N N . CYS A 1 265 ? 5.004 -10.586 12.179 1.00 90.88 265 CYS A N 1
ATOM 2014 C CA . CYS A 1 265 ? 5.788 -10.226 13.369 1.00 90.88 265 CYS A CA 1
ATOM 2015 C C . CYS A 1 265 ? 6.655 -8.968 13.209 1.00 90.88 265 CYS A C 1
ATOM 2017 O O . CYS A 1 265 ? 7.148 -8.462 14.211 1.00 90.88 265 CYS A O 1
ATOM 2019 N N . GLY A 1 266 ? 6.824 -8.441 11.993 1.00 89.25 266 GLY A N 1
ATOM 2020 C CA . GLY A 1 266 ? 7.685 -7.286 11.714 1.00 89.25 266 GLY A CA 1
ATOM 2021 C C . GLY A 1 266 ? 9.184 -7.595 11.671 1.00 89.25 266 GLY A C 1
ATOM 2022 O O . GLY A 1 266 ? 9.977 -6.667 11.566 1.00 89.25 266 GLY A O 1
ATOM 2023 N N . ALA A 1 267 ? 9.589 -8.868 11.754 1.00 91.44 267 ALA A N 1
ATOM 2024 C CA . ALA A 1 267 ? 10.992 -9.256 11.619 1.00 91.44 267 ALA A CA 1
ATOM 2025 C C . ALA A 1 267 ? 11.530 -8.865 10.237 1.00 91.44 267 ALA A C 1
ATOM 2027 O O . ALA A 1 267 ? 10.939 -9.243 9.225 1.00 91.44 267 ALA A O 1
ATOM 2028 N N . VAL A 1 268 ? 12.633 -8.120 10.212 1.00 91.69 268 VAL A N 1
ATOM 2029 C CA . VAL A 1 268 ? 13.320 -7.682 8.992 1.00 91.69 268 VAL A CA 1
ATOM 2030 C C . VAL A 1 268 ? 14.179 -8.820 8.432 1.00 91.69 268 VAL A C 1
ATOM 2032 O O . VAL A 1 268 ? 14.814 -9.554 9.188 1.00 91.69 268 VAL A O 1
ATOM 2035 N N . PHE A 1 269 ? 14.190 -8.973 7.110 1.00 88.56 269 PHE A N 1
ATOM 2036 C CA . PHE A 1 269 ? 14.953 -9.986 6.390 1.00 88.56 269 PHE A CA 1
ATOM 2037 C C . PHE A 1 269 ? 16.234 -9.382 5.811 1.00 88.56 269 PHE A C 1
ATOM 2039 O O . PHE A 1 269 ? 16.183 -8.471 4.989 1.00 88.56 269 PHE A O 1
ATOM 2046 N N . GLY A 1 270 ? 17.381 -9.941 6.203 1.00 73.56 270 GLY A N 1
ATOM 2047 C CA . GLY A 1 270 ? 18.697 -9.482 5.755 1.00 73.56 270 GLY A CA 1
ATOM 2048 C C . GLY A 1 270 ? 19.255 -8.309 6.568 1.00 73.56 270 GLY A C 1
ATOM 2049 O O . GLY A 1 270 ? 18.578 -7.718 7.405 1.00 73.56 270 GLY A O 1
ATOM 2050 N N . THR A 1 271 ? 20.532 -8.020 6.342 1.00 50.44 271 THR A N 1
ATOM 2051 C CA . THR A 1 271 ? 21.234 -6.821 6.817 1.00 50.44 271 THR A CA 1
ATOM 2052 C C . THR A 1 271 ? 21.531 -5.954 5.600 1.00 50.44 271 THR A C 1
ATOM 2054 O O . THR A 1 271 ? 21.969 -6.520 4.598 1.00 50.44 271 THR A O 1
ATOM 2057 N N . ASP A 1 272 ? 21.268 -4.651 5.713 1.00 42.50 272 ASP A N 1
ATOM 2058 C CA . ASP A 1 272 ? 21.443 -3.598 4.691 1.00 42.50 272 ASP A CA 1
ATOM 2059 C C . ASP A 1 272 ? 22.544 -3.833 3.636 1.00 42.50 272 ASP A C 1
ATOM 2061 O O . ASP A 1 272 ? 23.693 -4.168 4.015 1.00 42.50 272 ASP A O 1
#

pLDDT: mean 80.46, std 25.37, range [22.5, 98.06]

Radius of gyration: 28.67 Å; chains: 1; bounding box: 92×65×65 Å

Foldseek 3Di:
DDDDDDDDDDDDDDDDDDDDDDDDDDDDDDDDDDDDDDDDDDDDDDDDDDPDDPDPDPDDPDDDPVLLVVLLVVLVVLCCVQQQDHPVCSVVLVVLCCVPVVGVSVLSVCCVVQLAQSLLVSSLVRQKDKAAFLGDPVVLQVRVQVNCVVVVWHKDKDPWDDPDVVLQWIWIWIDTPPDIDIFIDNGSLSVQVRVQVVCVVVQWHFWWFADLDNMIMTHIGHNRPLVSQLVDRNHDTDDLSNLPCAADPPPRRRHHVPHQADSPPRHGDDDD

Secondary structure (DSSP, 8-state):
----PPPP--------------------------------------------PPPPP-PPPPPPHHHHHHHHHHHHHHHHHTTSS-GGGHHHHHHHHHT-TTHHHHHHHHHHH-HHHHHHHHHHHHT-EEE-TT--HHHHHHHHHHHHGGGT---EEEEEEEEETTTTEEEEEEEETTEEEEEEESSHHHHHHHHHHHHGGGTEEEEEEP-SSSSEEEEEEES--HHHHHH-SS--EESGGG--SEE-TTT--EE-TT-SB-TTT-PBPS--